Protein AF-A0A7Z9JQD0-F1 (afdb_monomer)

Secondary structure (DSSP, 8-state):
---------------------------BTTB-----TTBGGG--HHHHHHHHHH--EEEEEEB-B--BTBTB-TTHHHHHHHHHHHHHHTTSS-EEPPP-SB---GGGTTSTT-B---HHHHHHHHHHHHHHHHHTT--EEEEEE--GGGHHHHHHHHHHHHHHSS-EEEEHHHHHHHHHTT-

Radius of gyration: 23.44 Å; Cα contacts (8 Å, |Δi|>4): 285; chains: 1; bounding box: 57×56×84 Å

Solvent-accessible surface area (backbone atoms only — not comparable to full-atom values): 10684 Å² total; per-residue (Å²): 135,82,89,80,85,80,92,76,82,79,78,82,80,78,74,74,81,76,78,75,68,75,80,76,64,91,62,50,99,90,47,80,78,81,79,56,53,52,29,50,90,64,51,52,72,69,55,53,55,54,46,54,77,80,33,39,36,32,37,41,40,46,22,26,31,30,73,52,69,99,84,44,57,42,49,51,29,37,52,54,23,50,53,53,46,46,58,49,20,66,76,43,84,31,37,26,51,63,76,84,60,55,22,41,38,75,90,36,63,91,42,92,85,36,47,51,57,51,60,68,59,49,34,51,56,53,46,55,50,48,53,55,40,39,77,74,62,36,40,38,37,32,37,34,69,42,38,80,74,32,52,68,46,52,51,50,38,28,50,46,32,49,72,77,46,94,37,47,44,41,52,42,62,71,74,44,46,86,70,63,82,76,120

pLDDT: mean 87.82, std 19.45, range [38.38, 98.88]

Sequence (183 aa):
MKSTHPLTLVALALIGMCLQTPAAAQTSPIWSEEKVPNYLPHMTVPEVRDLLTRTDMVIIPVTALEQHGLHLPIGTDYYSGIERAKLIAARTDVLVAPILLPGQSPYHMGFEGTISLSSQTVQQVIVEAAESLIRHGFKRFLILNSHGGNQATTTFIVDRINHETAGIAVNLGSVAAPFQDRS

Foldseek 3Di:
DDDDDDPDDPDPPPPDPPPPPPPQDPDDPVDGDDQQALAVVSDDPVSVVVLLVVALAEEEEAFAQADPPPPDHSCPRVCVRQVVRSVVNSVDSYHYYHHPDHEADPVRVVDPRGDGDDLVVSLVRLLVVVQVSVVVPRAEYAYEYSDPRCPVSSVVSQVCCVPVHNHHYDHNCVVCVVVPVPD

Nearest PDB structures (foldseek):
  3no4-assembly1_B  TM=8.070E-01  e=1.841E-09  Nostoc punctiforme PCC 73102
  3a6h-assembly1_F  TM=8.379E-01  e=5.414E-07  Pseudomonas putida
  3a6f-assembly1_D  TM=8.336E-01  e=6.970E-07  Pseudomonas putida
  3a6l-assembly1_C  TM=8.168E-01  e=1.487E-06  Pseudomonas putida
  3a6g-assembly1_E  TM=7.982E-01  e=2.465E-06  Pseudomonas putida

Mean predicted aligned error: 9.09 Å

Structure (mmCIF, N/CA/C/O backbone):
data_AF-A0A7Z9JQD0-F1
#
_entry.id   AF-A0A7Z9JQD0-F1
#
loop_
_atom_site.group_PDB
_atom_site.id
_atom_site.type_symbol
_atom_site.label_atom_id
_atom_site.label_alt_id
_atom_site.label_comp_id
_atom_site.label_asym_id
_atom_site.label_entity_id
_atom_site.label_seq_id
_atom_site.pdbx_PDB_ins_code
_atom_site.Cartn_x
_atom_site.Cartn_y
_atom_site.Cartn_z
_atom_site.occupancy
_atom_site.B_iso_or_equiv
_atom_site.auth_seq_id
_atom_site.auth_comp_id
_atom_site.auth_asym_id
_atom_site.auth_atom_id
_atom_site.pdbx_PDB_model_num
ATOM 1 N N . MET A 1 1 ? -37.144 -39.014 61.529 1.00 38.75 1 MET A N 1
ATOM 2 C CA . MET A 1 1 ? -36.187 -39.840 60.761 1.00 38.75 1 MET A CA 1
ATOM 3 C C . MET A 1 1 ? -36.592 -39.812 59.295 1.00 38.75 1 MET A C 1
ATOM 5 O O . MET A 1 1 ? -37.688 -40.260 59.007 1.00 38.75 1 MET A O 1
ATOM 9 N N . LYS A 1 2 ? -35.682 -39.312 58.440 1.00 38.38 2 LYS A N 1
ATOM 10 C CA . LYS A 1 2 ? -35.653 -39.338 56.957 1.00 38.38 2 LYS A CA 1
ATOM 11 C C . LYS A 1 2 ? -36.690 -38.419 56.253 1.00 38.38 2 LYS A C 1
ATOM 13 O O . LYS A 1 2 ? -37.879 -38.610 56.437 1.00 38.38 2 LYS A O 1
ATOM 18 N N . SER A 1 3 ? -36.293 -37.286 55.640 1.00 39.19 3 SER A N 1
ATOM 19 C CA . SER A 1 3 ? -35.531 -37.132 54.364 1.00 39.19 3 SER A CA 1
ATOM 20 C C . SER A 1 3 ? -36.416 -37.564 53.180 1.00 39.19 3 SER A C 1
ATOM 22 O O . SER A 1 3 ? -36.857 -38.703 53.209 1.00 39.19 3 SER A O 1
ATOM 24 N N . THR A 1 4 ? -36.774 -36.785 52.148 1.00 39.81 4 THR A N 1
ATOM 25 C CA . THR A 1 4 ? -36.107 -35.690 51.403 1.00 39.81 4 THR A CA 1
ATOM 26 C C . THR A 1 4 ? -37.133 -35.001 50.470 1.00 39.81 4 THR A C 1
ATOM 28 O O . THR A 1 4 ? -38.006 -35.676 49.929 1.00 39.81 4 THR A O 1
ATOM 31 N N . HIS A 1 5 ? -37.002 -33.685 50.246 1.00 41.94 5 HIS A N 1
ATOM 32 C CA . HIS A 1 5 ? -37.602 -32.932 49.12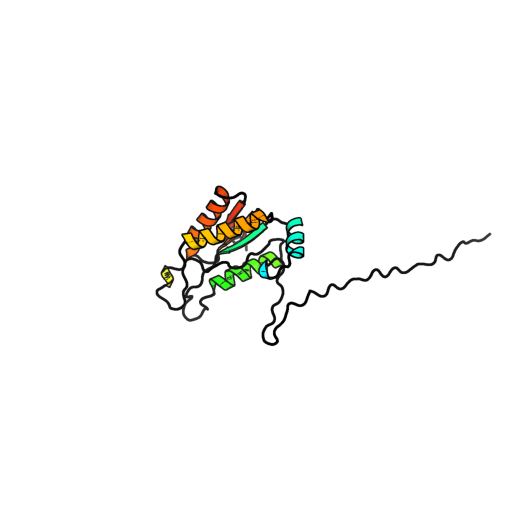2 1.00 41.94 5 HIS A CA 1
ATOM 33 C C . HIS A 1 5 ? -36.795 -33.161 47.808 1.00 41.94 5 HIS A C 1
ATOM 35 O O . HIS A 1 5 ? -35.833 -33.926 47.824 1.00 41.94 5 HIS A O 1
ATOM 41 N N . PRO A 1 6 ? -37.048 -32.418 46.713 1.00 47.75 6 PRO A N 1
ATOM 42 C CA . PRO A 1 6 ? -38.036 -32.637 45.660 1.00 47.75 6 PRO A CA 1
ATOM 43 C C . PRO A 1 6 ? -37.364 -33.049 44.326 1.00 47.75 6 PRO A C 1
ATOM 45 O O . PRO A 1 6 ? -36.179 -32.817 44.101 1.00 47.75 6 PRO A O 1
ATOM 48 N N . LEU A 1 7 ? -38.122 -33.644 43.402 1.00 40.59 7 LEU A N 1
ATOM 49 C CA . LEU A 1 7 ? -37.663 -33.885 42.029 1.00 40.59 7 LEU A CA 1
ATOM 50 C C . LEU A 1 7 ? -37.644 -32.558 41.256 1.00 40.59 7 LEU A C 1
ATOM 52 O O . LEU A 1 7 ? -38.660 -32.109 40.732 1.00 40.59 7 LEU A O 1
ATOM 56 N N . THR A 1 8 ? -36.479 -31.918 41.215 1.00 41.75 8 THR A N 1
ATOM 57 C CA . THR A 1 8 ? -36.191 -30.767 40.356 1.00 41.75 8 THR A CA 1
ATOM 58 C C . THR A 1 8 ? -36.125 -31.234 38.900 1.00 41.75 8 THR A C 1
ATOM 60 O O . THR A 1 8 ? -35.228 -31.985 38.520 1.00 41.75 8 THR A O 1
ATOM 63 N N . LEU A 1 9 ? -37.083 -30.794 38.081 1.00 39.25 9 LEU A N 1
ATOM 64 C CA . LEU A 1 9 ? -37.044 -30.920 36.624 1.00 39.25 9 LEU A CA 1
ATOM 65 C C . LEU A 1 9 ? -35.845 -30.106 36.100 1.00 39.25 9 LEU A C 1
ATOM 67 O O . LEU A 1 9 ? -35.863 -28.877 36.128 1.00 39.25 9 LEU A O 1
ATOM 71 N N . VAL A 1 10 ? -34.792 -30.778 35.639 1.00 39.88 10 VAL A N 1
ATOM 72 C CA . VAL A 1 10 ? -33.693 -30.134 34.907 1.00 39.88 10 VAL A CA 1
ATOM 73 C C . VAL A 1 10 ? -34.170 -29.909 33.474 1.00 39.88 10 VAL A C 1
ATOM 75 O O . VAL A 1 10 ? -34.214 -30.836 32.669 1.00 39.88 10 VAL A O 1
ATOM 78 N N . ALA A 1 11 ? -34.569 -28.677 33.161 1.00 39.66 11 ALA A N 1
ATOM 79 C CA . ALA A 1 11 ? -34.804 -28.249 31.789 1.00 39.66 11 ALA A CA 1
ATOM 80 C C . ALA A 1 11 ? -33.451 -28.147 31.068 1.00 39.66 11 ALA A C 1
ATOM 82 O O . ALA A 1 11 ? -32.638 -27.266 31.350 1.00 39.66 11 ALA A O 1
ATOM 83 N N . LEU A 1 12 ? -33.200 -29.085 30.156 1.00 39.22 12 LEU A N 1
ATOM 84 C CA . LEU A 1 12 ? -32.039 -29.097 29.276 1.00 39.22 12 LEU A CA 1
ATOM 85 C C . LEU A 1 12 ? -32.205 -27.973 28.236 1.00 39.22 12 LEU A C 1
ATOM 87 O O . LEU A 1 12 ? -32.826 -28.160 27.191 1.00 39.22 12 LEU A O 1
ATOM 91 N N . ALA A 1 13 ? -31.694 -26.779 28.530 1.00 41.41 13 ALA A N 1
ATOM 92 C CA . ALA A 1 13 ? -31.595 -25.707 27.546 1.00 41.41 13 ALA A CA 1
ATOM 93 C C . ALA A 1 13 ? -30.433 -26.015 26.587 1.00 41.41 13 ALA A C 1
ATOM 95 O O . ALA A 1 13 ? -29.296 -25.599 26.801 1.00 41.41 13 ALA A O 1
ATOM 96 N N . LEU A 1 14 ? -30.722 -26.772 25.527 1.00 40.78 14 LEU A N 1
ATOM 97 C CA . LEU A 1 14 ? -29.897 -26.839 24.321 1.00 40.78 14 LEU A CA 1
ATOM 98 C C . LEU A 1 14 ? -29.953 -25.465 23.636 1.00 40.78 14 LEU A C 1
ATOM 100 O O . LEU A 1 14 ? -30.752 -25.235 22.731 1.00 40.78 14 LEU A O 1
ATOM 104 N N . ILE A 1 15 ? -29.134 -24.522 24.102 1.00 49.62 15 ILE A N 1
ATOM 105 C CA . ILE A 1 15 ? -28.857 -23.301 23.348 1.00 49.62 15 ILE A CA 1
ATOM 106 C C . ILE A 1 15 ? -28.049 -23.750 22.138 1.00 49.62 15 ILE A C 1
ATOM 108 O O . ILE A 1 15 ? -26.898 -24.167 22.262 1.00 49.62 15 ILE A O 1
ATOM 112 N N . GLY A 1 16 ? -28.720 -23.749 20.986 1.00 43.25 16 GLY A N 1
ATOM 113 C CA . GLY A 1 16 ? -28.171 -24.151 19.705 1.00 43.25 16 GLY A CA 1
ATOM 114 C C . GLY A 1 16 ? -26.826 -23.484 19.472 1.00 43.25 16 GLY A C 1
ATOM 115 O O . GLY A 1 16 ? -26.735 -22.266 19.321 1.00 43.25 16 GLY A O 1
ATOM 116 N N . MET A 1 17 ? -25.785 -24.309 19.435 1.00 45.03 17 MET A N 1
ATOM 117 C CA . MET A 1 17 ? -24.507 -23.956 18.852 1.00 45.03 17 MET A CA 1
ATOM 118 C C . MET A 1 17 ? -24.791 -23.706 17.372 1.00 45.03 17 MET A C 1
ATOM 120 O O . MET A 1 17 ? -24.879 -24.629 16.566 1.00 45.03 17 MET A O 1
ATOM 124 N N . CYS A 1 18 ? -25.080 -22.445 17.059 1.00 38.62 18 CYS A N 1
ATOM 125 C CA . CYS A 1 18 ? -25.257 -21.958 15.709 1.00 38.62 18 CYS A CA 1
ATOM 126 C C . CYS A 1 18 ? -23.907 -22.163 15.023 1.00 38.62 18 CYS A C 1
ATOM 128 O O . CYS A 1 18 ? -22.992 -21.356 15.179 1.00 38.62 18 CYS A O 1
ATOM 130 N N . LEU A 1 19 ? -23.753 -23.306 14.353 1.00 44.56 19 LEU A N 1
ATOM 131 C CA . LEU A 1 19 ? -22.713 -23.527 13.364 1.00 44.56 19 LEU A CA 1
ATOM 132 C C . LEU A 1 19 ? -22.943 -22.457 12.303 1.00 44.56 19 LEU A C 1
ATOM 134 O O . LEU A 1 19 ? -23.749 -22.630 11.392 1.00 44.56 19 LEU A O 1
ATOM 138 N N . GLN A 1 20 ? -22.297 -21.308 12.480 1.00 39.97 20 GLN A N 1
ATOM 139 C CA . GLN A 1 20 ? -22.177 -20.313 11.436 1.00 39.97 20 GLN A CA 1
ATOM 140 C C . GLN A 1 20 ? -21.393 -20.993 10.320 1.00 39.97 20 GLN A C 1
ATOM 142 O O . GLN A 1 20 ? -20.169 -21.089 10.359 1.00 39.97 20 GLN A O 1
ATOM 147 N N . THR A 1 21 ? -22.114 -21.539 9.346 1.00 45.31 21 THR A N 1
ATOM 148 C CA . THR A 1 21 ? -21.533 -21.864 8.052 1.00 45.31 21 THR A CA 1
ATOM 149 C C . THR A 1 21 ? -20.897 -20.574 7.542 1.00 45.31 21 THR A C 1
ATOM 151 O O . THR A 1 21 ? -21.621 -19.571 7.470 1.00 45.31 21 THR A O 1
ATOM 154 N N . PRO A 1 22 ? -19.588 -20.541 7.227 1.00 49.50 22 PRO A N 1
ATOM 155 C CA . PRO A 1 22 ? -19.021 -19.366 6.587 1.00 49.50 22 PRO A CA 1
ATOM 156 C C . PRO A 1 22 ? -19.867 -19.109 5.343 1.00 49.50 22 PRO A C 1
ATOM 158 O O . PRO A 1 22 ? -20.139 -20.041 4.584 1.00 49.50 22 PRO A O 1
ATOM 161 N N . ALA A 1 23 ? -20.383 -17.886 5.212 1.00 52.47 23 ALA A N 1
ATOM 162 C CA . ALA A 1 23 ? -21.213 -17.499 4.083 1.00 52.47 23 ALA A CA 1
ATOM 163 C C . ALA A 1 23 ? -20.445 -17.858 2.807 1.00 52.47 23 ALA A C 1
ATOM 165 O O . ALA A 1 23 ? -19.407 -17.257 2.524 1.00 52.47 23 ALA A O 1
ATOM 166 N N . ALA A 1 24 ? -20.896 -18.906 2.115 1.00 53.47 24 ALA A N 1
ATOM 167 C CA . ALA A 1 24 ? -20.215 -19.420 0.944 1.00 53.47 24 ALA A CA 1
ATOM 168 C C . ALA A 1 24 ? -20.165 -18.289 -0.085 1.00 53.47 24 ALA A C 1
ATOM 170 O O . ALA A 1 24 ? -21.207 -17.813 -0.544 1.00 53.47 24 ALA A O 1
ATOM 171 N N . ALA A 1 25 ? -18.953 -17.818 -0.381 1.00 55.38 25 ALA A N 1
ATOM 172 C CA . ALA A 1 25 ? -18.724 -16.866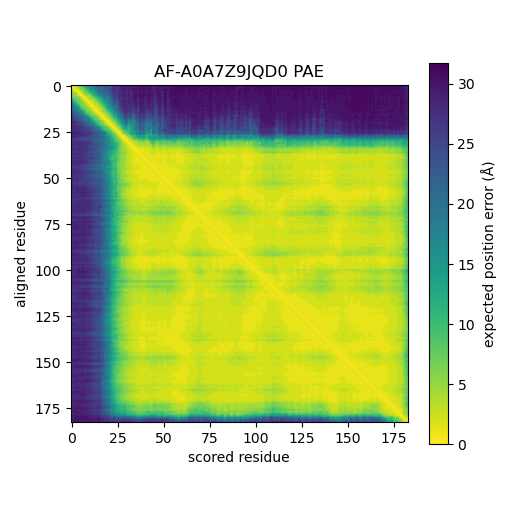 -1.450 1.00 55.38 25 ALA A CA 1
ATOM 173 C C . ALA A 1 25 ? -19.310 -17.441 -2.746 1.00 55.38 25 ALA A C 1
ATOM 175 O O . ALA A 1 25 ? -19.308 -18.652 -2.960 1.00 55.38 25 ALA A O 1
ATOM 176 N N . GLN A 1 26 ? -19.868 -16.575 -3.582 1.00 57.19 26 GLN A N 1
ATOM 177 C CA . GLN A 1 26 ? -20.560 -16.934 -4.813 1.00 57.19 26 GLN A CA 1
ATOM 178 C C . GLN A 1 26 ? -19.580 -17.632 -5.774 1.00 57.19 26 GLN A C 1
ATOM 180 O O . GLN A 1 26 ? -18.816 -16.970 -6.470 1.00 57.19 26 GLN A O 1
ATOM 185 N N . THR A 1 27 ? -19.546 -18.968 -5.775 1.00 57.47 27 THR A N 1
ATOM 186 C CA . THR A 1 27 ? -18.575 -19.724 -6.572 1.00 57.47 27 THR A CA 1
ATOM 187 C C . THR A 1 27 ? -19.099 -19.959 -7.981 1.00 57.47 27 THR A C 1
ATOM 189 O O . THR A 1 27 ? -20.181 -20.501 -8.211 1.00 57.47 27 THR A O 1
ATOM 192 N N . SER A 1 28 ? -18.300 -19.534 -8.952 1.00 65.44 28 SER A N 1
ATOM 193 C CA . SER A 1 28 ? -18.433 -19.976 -10.331 1.00 65.44 28 SER A CA 1
ATOM 194 C C . SER A 1 28 ? -17.926 -21.423 -10.422 1.00 65.44 28 SER A C 1
ATOM 196 O O . SER A 1 28 ? -16.951 -21.758 -9.751 1.00 65.44 28 SER A O 1
ATOM 198 N N . PRO A 1 29 ? -18.496 -22.303 -11.263 1.00 78.12 29 PRO A N 1
ATOM 199 C CA . PRO A 1 29 ? -17.985 -23.670 -11.413 1.00 78.12 29 PRO A CA 1
ATOM 200 C C . PRO A 1 29 ? -16.539 -23.728 -11.941 1.00 78.12 29 PRO A C 1
ATOM 202 O O . PRO A 1 29 ? -15.888 -24.759 -11.813 1.00 78.12 29 PRO A O 1
ATOM 205 N N . ILE A 1 30 ? -16.031 -22.632 -12.519 1.00 87.81 30 ILE A N 1
ATOM 206 C CA . ILE A 1 30 ? -14.645 -22.499 -12.999 1.00 87.81 30 ILE A CA 1
ATOM 207 C C . ILE A 1 30 ? -13.732 -21.726 -12.033 1.00 87.81 30 ILE A C 1
ATOM 209 O O . ILE A 1 30 ? -12.533 -21.640 -12.281 1.00 87.81 30 ILE A O 1
ATOM 213 N N . TRP A 1 31 ? -14.279 -21.136 -10.963 1.00 81.00 31 TRP A N 1
ATOM 214 C CA . TRP A 1 31 ? -13.521 -20.312 -10.021 1.00 81.00 31 TRP A CA 1
ATOM 215 C C . TRP A 1 31 ? -14.097 -20.390 -8.607 1.00 81.00 31 TRP A C 1
ATOM 217 O O . TRP A 1 31 ? -15.235 -19.986 -8.348 1.00 81.00 31 TRP A O 1
ATOM 227 N N . SER A 1 32 ? -13.260 -20.844 -7.680 1.00 82.44 32 SER A N 1
ATOM 228 C CA . SER A 1 32 ? -13.512 -20.797 -6.245 1.00 82.44 32 SER A CA 1
ATOM 229 C C . SER A 1 32 ? -12.449 -19.938 -5.570 1.00 82.44 32 SER A C 1
ATOM 231 O O . SER A 1 32 ? -11.260 -20.188 -5.758 1.00 82.44 32 SER A O 1
ATOM 233 N N . GLU A 1 33 ? -12.875 -18.980 -4.752 1.00 84.81 33 GLU A N 1
ATOM 234 C CA . GLU A 1 33 ? -11.984 -18.146 -3.946 1.00 84.81 33 GLU A CA 1
ATOM 235 C C . GLU A 1 33 ? -12.296 -18.335 -2.465 1.00 84.81 33 GLU A C 1
ATOM 237 O O . GLU A 1 33 ? -13.453 -18.263 -2.042 1.00 84.81 33 GLU A O 1
ATOM 242 N N . GLU A 1 34 ? -11.256 -18.607 -1.679 1.00 88.94 34 GLU A N 1
ATOM 243 C CA . GLU A 1 34 ? -11.376 -18.726 -0.234 1.00 88.94 34 GLU A CA 1
ATOM 244 C C . GLU A 1 34 ? -11.251 -17.353 0.429 1.00 88.94 34 GLU A C 1
ATOM 246 O O . GLU A 1 34 ? -10.363 -16.544 0.135 1.00 88.94 34 GLU A O 1
ATOM 251 N N . LYS A 1 35 ? -12.144 -17.103 1.384 1.00 91.12 35 LYS A N 1
ATOM 252 C CA . LYS A 1 35 ? -12.166 -15.862 2.140 1.00 91.12 35 LYS A CA 1
ATOM 253 C C . LYS A 1 35 ? -10.969 -15.771 3.093 1.00 91.12 35 LYS A C 1
ATOM 255 O O . LYS A 1 35 ? -10.987 -16.313 4.190 1.00 91.12 35 LYS A O 1
ATOM 260 N N . VAL A 1 36 ? -9.964 -14.991 2.712 1.00 92.19 36 VAL A N 1
ATOM 261 C CA . VAL A 1 36 ? -8.888 -14.554 3.619 1.00 92.19 36 VAL A CA 1
ATOM 262 C C . VAL A 1 36 ? -9.410 -13.603 4.720 1.00 92.19 36 VAL A C 1
ATOM 264 O O . VAL A 1 36 ? -10.003 -12.571 4.389 1.00 92.19 36 VAL A O 1
ATOM 267 N N . PRO A 1 37 ? -9.169 -13.892 6.017 1.00 92.62 37 PRO A N 1
ATOM 268 C CA . PRO A 1 37 ? -9.524 -13.001 7.123 1.00 92.62 37 PRO A CA 1
ATOM 269 C C . PRO A 1 37 ? -8.857 -11.626 7.022 1.00 92.62 37 PRO A C 1
ATOM 271 O O . PRO A 1 37 ? -7.703 -11.516 6.614 1.00 92.62 37 PRO A O 1
ATOM 274 N N . ASN A 1 38 ? -9.583 -10.581 7.428 1.00 97.19 38 ASN A N 1
ATOM 275 C CA . ASN A 1 38 ? -9.117 -9.189 7.496 1.00 97.19 38 ASN A CA 1
ATOM 276 C C . ASN A 1 38 ? -8.612 -8.579 6.165 1.00 97.19 38 ASN A C 1
ATOM 278 O O . ASN A 1 38 ? -8.159 -7.434 6.142 1.00 97.19 38 ASN A O 1
ATOM 282 N N . TYR A 1 39 ? -8.724 -9.292 5.040 1.00 98.00 39 TYR A N 1
ATOM 283 C CA . TYR A 1 39 ? -8.461 -8.748 3.713 1.00 98.00 39 TYR A CA 1
ATOM 284 C C . TYR A 1 39 ? -9.697 -8.002 3.207 1.00 98.00 39 TYR A C 1
ATOM 286 O O . TYR A 1 39 ? -10.725 -8.617 2.933 1.00 98.00 39 TYR A O 1
ATOM 294 N N . LEU A 1 40 ? -9.604 -6.676 3.084 1.00 98.19 40 LEU A N 1
ATOM 295 C CA . LEU A 1 40 ? -10.753 -5.792 2.875 1.00 98.19 40 LEU A CA 1
ATOM 296 C C . LEU A 1 40 ? -11.677 -6.214 1.711 1.00 98.19 40 LEU A C 1
ATOM 298 O O . LEU A 1 40 ? -12.886 -6.236 1.932 1.00 98.19 40 LEU A O 1
ATOM 302 N N . PRO A 1 41 ? -11.184 -6.607 0.517 1.00 97.12 41 PRO A N 1
ATOM 303 C CA . PRO A 1 41 ? -12.044 -7.055 -0.587 1.00 97.12 41 PRO A CA 1
ATOM 304 C C . PRO A 1 41 ? -12.905 -8.282 -0.277 1.00 97.12 41 PRO A C 1
ATOM 306 O O . PRO A 1 41 ? -13.914 -8.506 -0.936 1.00 97.12 41 PRO A O 1
ATOM 309 N N . HIS A 1 42 ? -12.521 -9.077 0.719 1.00 96.25 42 HIS A N 1
ATOM 310 C CA . HIS A 1 42 ? -13.253 -10.266 1.142 1.00 96.25 42 HIS A CA 1
ATOM 311 C C . HIS A 1 42 ? -14.241 -9.983 2.280 1.00 96.25 42 HIS A C 1
ATOM 313 O O . HIS A 1 42 ? -15.011 -10.866 2.668 1.00 96.25 42 HIS A O 1
ATOM 319 N N . MET A 1 43 ? -14.207 -8.783 2.860 1.00 97.06 43 MET A N 1
ATOM 320 C CA . MET A 1 43 ? -14.982 -8.442 4.046 1.00 97.06 43 MET A CA 1
ATOM 321 C C . MET A 1 43 ? -16.321 -7.799 3.696 1.00 97.06 43 MET A C 1
ATOM 323 O O . MET A 1 43 ? -16.464 -6.999 2.776 1.00 97.06 43 MET A O 1
ATOM 327 N N . THR A 1 44 ? -17.310 -8.114 4.515 1.00 97.69 44 THR A N 1
ATOM 328 C CA . THR A 1 44 ? -18.594 -7.430 4.582 1.00 97.69 44 THR A CA 1
ATOM 329 C C . THR A 1 44 ? -18.503 -6.251 5.551 1.00 97.69 44 THR A C 1
ATOM 331 O O . THR A 1 44 ? -17.659 -6.214 6.447 1.00 97.69 44 THR A O 1
ATOM 334 N N . VAL A 1 45 ? -19.414 -5.283 5.428 1.00 98.12 45 VAL A N 1
ATOM 335 C CA . VAL A 1 45 ? -19.453 -4.115 6.326 1.00 98.12 45 VAL A CA 1
ATOM 336 C C . VAL A 1 45 ? -19.526 -4.497 7.819 1.00 98.12 45 VAL A C 1
ATOM 338 O O . VAL A 1 45 ? -18.810 -3.872 8.603 1.00 98.12 45 VAL A O 1
ATOM 341 N N . PRO A 1 46 ? -20.330 -5.493 8.260 1.00 98.50 46 PRO A N 1
ATOM 342 C CA . PRO A 1 46 ? -20.312 -5.939 9.654 1.00 98.50 46 PRO A CA 1
ATOM 343 C C . PRO A 1 46 ? -18.946 -6.443 10.128 1.00 98.50 46 PRO A C 1
ATOM 345 O O . PRO A 1 46 ? -18.545 -6.112 11.236 1.00 98.50 46 PRO A O 1
ATOM 348 N N . GLU A 1 47 ? -18.208 -7.176 9.293 1.00 98.00 47 GLU A N 1
ATOM 349 C CA . GLU A 1 47 ? -16.871 -7.675 9.646 1.00 98.00 47 GLU A CA 1
ATOM 350 C C . GLU A 1 47 ? -15.852 -6.538 9.750 1.00 98.00 47 GLU A C 1
ATOM 352 O O . GLU A 1 47 ? -15.011 -6.546 10.643 1.00 98.00 47 GLU A O 1
ATOM 357 N N . VAL A 1 48 ? -15.942 -5.525 8.878 1.00 98.50 48 VAL A N 1
ATOM 358 C CA . VAL A 1 48 ? -15.089 -4.327 8.979 1.00 98.50 48 VAL A CA 1
ATOM 359 C C . VAL A 1 48 ? -15.388 -3.563 10.272 1.00 98.50 48 VAL A C 1
ATOM 361 O O . VAL A 1 48 ? -14.466 -3.128 10.958 1.00 98.50 48 VAL A O 1
ATOM 364 N N . ARG A 1 49 ? -16.671 -3.421 10.634 1.00 98.50 49 ARG A N 1
ATOM 365 C CA . ARG A 1 49 ? -17.083 -2.784 11.896 1.00 98.50 49 ARG A CA 1
ATOM 366 C C . ARG A 1 49 ? -16.602 -3.563 13.116 1.00 98.50 49 ARG A C 1
ATOM 368 O O . ARG A 1 49 ? -16.143 -2.935 14.062 1.00 98.50 49 ARG A O 1
ATOM 375 N N . ASP A 1 50 ? -16.697 -4.892 13.091 1.00 98.38 50 ASP A N 1
ATOM 376 C CA . ASP A 1 50 ? -16.181 -5.754 14.157 1.00 98.38 50 ASP A CA 1
ATOM 377 C C . ASP A 1 50 ? -14.665 -5.591 14.318 1.00 98.38 50 ASP A C 1
ATOM 379 O O . ASP A 1 50 ? -14.189 -5.318 15.420 1.00 98.38 50 ASP A O 1
ATOM 383 N N . LEU A 1 51 ? -13.910 -5.657 13.216 1.00 98.25 51 LEU A N 1
ATOM 384 C CA . LEU A 1 51 ? -12.460 -5.469 13.236 1.00 98.25 51 LEU A CA 1
ATOM 385 C C . LEU A 1 51 ? -12.072 -4.109 13.836 1.00 98.25 51 LEU A C 1
ATOM 387 O O . LEU A 1 51 ? -11.176 -4.054 14.677 1.00 98.25 51 LEU A O 1
ATOM 391 N N . LEU A 1 52 ? -12.792 -3.037 13.485 1.00 98.25 52 LEU A N 1
ATOM 392 C CA . LEU A 1 52 ? -12.578 -1.689 14.027 1.00 98.25 52 LEU A CA 1
ATOM 393 C C . LEU A 1 52 ? -12.731 -1.591 15.554 1.00 98.25 52 LEU A C 1
ATOM 395 O O . LEU A 1 52 ? -12.171 -0.680 16.161 1.00 98.25 52 LEU A O 1
ATOM 399 N N . THR A 1 53 ? -13.448 -2.519 16.200 1.00 98.25 53 THR A N 1
ATOM 400 C CA . THR A 1 53 ? -13.520 -2.567 17.673 1.00 98.25 53 THR A CA 1
ATOM 401 C C . THR A 1 53 ? -12.233 -3.086 18.319 1.00 98.25 53 THR A C 1
ATOM 403 O O . THR A 1 53 ? -11.994 -2.837 19.500 1.00 98.25 53 THR A O 1
ATOM 406 N N . ARG A 1 54 ? -11.396 -3.793 17.552 1.00 97.81 54 ARG A N 1
ATOM 407 C CA . ARG A 1 54 ? -10.168 -4.456 18.015 1.00 97.81 54 ARG A CA 1
ATOM 408 C C . ARG A 1 54 ? -8.906 -3.745 17.534 1.00 97.81 54 ARG A C 1
ATOM 410 O O . ARG A 1 54 ? -7.887 -3.768 18.219 1.00 97.81 54 ARG A O 1
ATOM 417 N N . THR A 1 55 ? -8.963 -3.110 16.366 1.00 98.31 55 THR A N 1
ATOM 418 C CA . THR A 1 55 ? -7.815 -2.465 15.725 1.00 98.31 55 THR A CA 1
ATOM 419 C C . THR A 1 55 ? -8.255 -1.362 14.765 1.00 98.31 55 THR A C 1
ATOM 421 O O . THR A 1 55 ? -9.258 -1.477 14.073 1.00 98.31 55 THR A O 1
ATOM 424 N N . ASP A 1 56 ? -7.455 -0.310 14.660 1.00 98.50 56 ASP A N 1
ATOM 425 C CA . ASP A 1 56 ? -7.558 0.738 13.638 1.00 98.50 56 ASP A CA 1
ATOM 426 C C . ASP A 1 56 ? -6.329 0.729 12.706 1.00 98.50 56 ASP A C 1
ATOM 428 O O . ASP A 1 56 ? -6.022 1.736 12.057 1.00 98.50 56 ASP A O 1
ATOM 432 N N . MET A 1 57 ? -5.612 -0.404 12.662 1.00 98.62 57 MET A N 1
ATOM 433 C CA . MET A 1 57 ? -4.429 -0.606 11.830 1.00 98.62 57 MET A CA 1
ATOM 434 C C . MET A 1 57 ? -4.781 -1.157 10.447 1.00 98.62 57 MET A C 1
ATOM 436 O O . MET A 1 57 ? -5.602 -2.067 10.314 1.00 98.62 57 MET A O 1
ATOM 440 N N . VAL A 1 58 ? -4.078 -0.663 9.428 1.00 98.81 58 VAL A N 1
ATOM 441 C CA . VAL A 1 58 ? -4.203 -1.098 8.035 1.00 98.81 58 VAL A CA 1
ATOM 442 C C . VAL A 1 58 ? -2.825 -1.341 7.434 1.00 98.81 58 VAL A C 1
ATOM 444 O O . VAL A 1 58 ? -1.956 -0.479 7.520 1.00 98.81 58 VAL A O 1
ATOM 447 N N . ILE A 1 59 ? -2.633 -2.470 6.760 1.00 98.75 59 ILE A N 1
ATOM 448 C CA . ILE A 1 59 ? -1.542 -2.679 5.810 1.00 98.75 59 ILE A CA 1
ATOM 449 C C . ILE A 1 59 ? -2.005 -2.222 4.428 1.00 98.75 59 ILE A C 1
ATOM 451 O O . ILE A 1 59 ? -3.006 -2.724 3.912 1.00 98.75 59 ILE A O 1
ATOM 455 N N . ILE A 1 60 ? -1.250 -1.312 3.810 1.00 98.69 60 ILE A N 1
ATOM 456 C CA . ILE A 1 60 ? -1.437 -0.937 2.405 1.00 98.69 60 ILE A CA 1
ATOM 457 C C . ILE A 1 60 ? -0.232 -1.444 1.602 1.00 98.69 60 ILE A C 1
ATOM 459 O O . ILE A 1 60 ? 0.885 -0.954 1.810 1.00 98.69 60 ILE A O 1
ATOM 463 N N . PRO A 1 61 ? -0.415 -2.434 0.708 1.00 98.31 61 PRO A N 1
ATOM 464 C CA . PRO A 1 61 ? 0.667 -2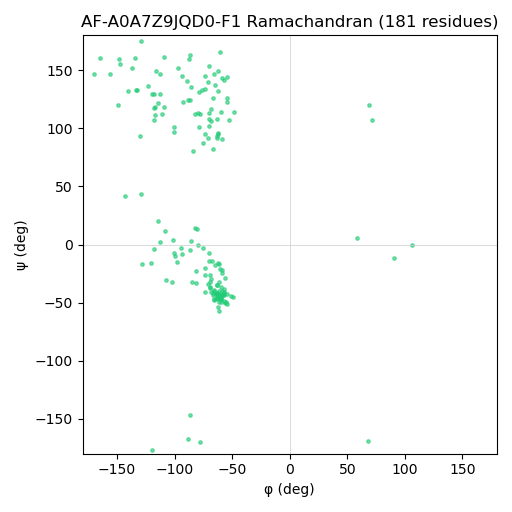.927 -0.131 1.00 98.31 61 PRO A CA 1
ATOM 465 C C . PRO A 1 61 ? 1.003 -1.926 -1.247 1.00 98.31 61 PRO A C 1
ATOM 467 O O . PRO A 1 61 ? 0.120 -1.435 -1.948 1.00 98.31 61 PRO A O 1
ATOM 470 N N . VAL A 1 62 ? 2.298 -1.665 -1.438 1.00 98.19 62 VAL A N 1
ATOM 471 C CA . VAL A 1 62 ? 2.853 -0.893 -2.560 1.00 98.19 62 VAL A CA 1
ATOM 472 C C . VAL A 1 62 ? 3.762 -1.829 -3.350 1.00 98.19 62 VAL A C 1
ATOM 474 O O . VAL A 1 62 ? 4.830 -2.218 -2.874 1.00 98.19 62 VAL A O 1
ATOM 477 N N . THR A 1 63 ? 3.310 -2.236 -4.533 1.00 97.31 63 THR A N 1
ATOM 478 C CA . THR A 1 63 ? 3.925 -3.319 -5.318 1.00 97.31 63 THR A CA 1
ATOM 479 C C . THR A 1 63 ? 4.405 -2.833 -6.686 1.00 97.31 63 THR A C 1
ATOM 481 O O . THR A 1 63 ? 4.339 -1.640 -6.981 1.00 97.31 63 THR A O 1
ATOM 484 N N . ALA A 1 64 ? 4.914 -3.736 -7.522 1.00 97.56 64 ALA A N 1
ATOM 485 C CA . ALA A 1 64 ? 5.302 -3.464 -8.903 1.00 97.56 64 ALA A CA 1
ATOM 486 C C . ALA A 1 64 ? 4.796 -4.563 -9.845 1.00 97.56 64 ALA A C 1
ATOM 488 O O . ALA A 1 64 ? 4.447 -5.662 -9.407 1.00 97.56 64 ALA A O 1
ATOM 489 N N . LEU A 1 65 ? 4.740 -4.236 -11.136 1.00 97.69 65 LEU A N 1
ATOM 490 C CA . LEU A 1 65 ? 4.429 -5.165 -12.217 1.00 97.69 65 LEU A CA 1
ATOM 491 C C . LEU A 1 65 ? 5.501 -4.997 -13.296 1.00 97.69 65 LEU A C 1
ATOM 493 O O . LEU A 1 65 ? 5.410 -4.111 -14.147 1.00 97.69 65 LEU A O 1
ATOM 497 N N . GLU A 1 66 ? 6.545 -5.813 -13.215 1.00 97.38 66 GLU A N 1
ATOM 498 C CA . GLU A 1 66 ? 7.779 -5.627 -13.975 1.00 97.38 66 GLU A CA 1
ATOM 499 C C . GLU A 1 66 ? 8.449 -6.948 -14.320 1.00 97.38 66 GLU A C 1
ATOM 501 O O . GLU A 1 66 ? 8.199 -7.972 -13.692 1.00 97.38 66 GLU A O 1
ATOM 506 N N . GLN A 1 67 ? 9.317 -6.934 -15.328 1.00 97.38 67 GLN A N 1
ATOM 507 C CA . GLN A 1 67 ? 10.077 -8.125 -15.699 1.00 97.38 67 GLN A CA 1
ATOM 508 C C . GLN A 1 67 ? 10.904 -8.673 -14.519 1.00 97.38 67 GLN A C 1
ATOM 510 O O . GLN A 1 67 ? 11.544 -7.913 -13.793 1.00 97.38 67 GLN A O 1
ATOM 515 N N . HIS A 1 68 ? 10.980 -10.000 -14.409 1.00 97.06 68 HIS A N 1
ATOM 516 C CA . HIS A 1 68 ? 11.856 -10.718 -13.472 1.00 97.06 68 HIS A CA 1
ATOM 517 C C . HIS A 1 68 ? 12.666 -11.801 -14.213 1.00 97.06 68 HIS A C 1
ATOM 519 O O . HIS A 1 68 ? 12.807 -12.947 -13.786 1.00 97.06 68 HIS A O 1
ATOM 525 N N . GLY A 1 69 ? 13.199 -11.436 -15.384 1.00 96.06 69 GLY A N 1
ATOM 526 C CA . GLY A 1 69 ? 13.887 -12.352 -16.289 1.00 96.06 69 GLY A CA 1
ATOM 527 C C . GLY A 1 69 ? 12.959 -13.396 -16.919 1.00 96.06 69 GLY A C 1
ATOM 528 O O . GLY A 1 69 ? 11.739 -13.325 -16.824 1.00 96.06 69 GLY A O 1
ATOM 529 N N . LEU A 1 70 ? 13.551 -14.396 -17.578 1.00 96.31 70 LEU A N 1
ATOM 530 C CA . LEU A 1 70 ? 12.807 -15.385 -18.378 1.00 96.31 70 LEU A CA 1
ATOM 531 C C . LEU A 1 70 ? 12.146 -16.513 -17.566 1.00 96.31 70 LEU A C 1
ATOM 533 O O . LEU A 1 70 ? 11.549 -17.412 -18.150 1.00 96.31 70 LEU A O 1
ATOM 537 N N . HIS A 1 71 ? 12.298 -16.517 -16.242 1.00 97.00 71 HIS A N 1
ATOM 538 C CA . HIS A 1 71 ? 11.929 -17.652 -15.388 1.00 97.00 71 HIS A CA 1
ATOM 539 C C . HIS A 1 71 ? 10.884 -17.309 -14.324 1.00 97.00 71 HIS A C 1
ATOM 541 O O . HIS A 1 71 ? 10.280 -18.222 -13.762 1.00 97.00 71 HIS A O 1
ATOM 547 N N . LEU A 1 72 ? 10.653 -16.023 -14.051 1.00 97.75 72 LEU A N 1
ATOM 548 C CA . LEU A 1 72 ? 9.664 -15.570 -13.081 1.00 97.75 72 LEU A CA 1
ATOM 549 C C . LEU A 1 72 ? 8.550 -14.766 -13.760 1.00 97.75 72 LEU A C 1
ATOM 551 O O . LEU A 1 72 ? 8.794 -14.079 -14.754 1.00 97.75 72 LEU A O 1
ATOM 555 N N . PRO A 1 73 ? 7.319 -14.811 -13.221 1.00 97.81 73 PRO A N 1
ATOM 556 C CA . PRO A 1 73 ? 6.233 -13.974 -13.707 1.00 97.81 73 PRO A CA 1
ATOM 557 C C . PRO A 1 73 ? 6.523 -12.480 -13.524 1.00 97.81 73 PRO A C 1
ATOM 559 O O . PRO A 1 73 ? 7.095 -12.065 -12.516 1.00 97.81 73 PRO A O 1
ATOM 562 N N . ILE A 1 74 ? 5.978 -11.658 -14.424 1.00 98.00 74 ILE A N 1
ATOM 563 C CA . ILE A 1 74 ? 5.985 -10.185 -14.309 1.00 98.00 74 ILE A CA 1
ATOM 564 C C . ILE A 1 74 ? 5.337 -9.717 -12.984 1.00 98.00 74 ILE A C 1
ATOM 566 O O . ILE A 1 74 ? 5.685 -8.694 -12.401 1.00 98.00 74 ILE A O 1
ATOM 570 N N . GLY A 1 75 ? 4.390 -10.499 -12.460 1.00 97.56 75 GLY A N 1
ATOM 571 C CA . GLY A 1 75 ? 3.696 -10.229 -11.200 1.00 97.56 75 GLY A CA 1
ATOM 572 C C . GLY A 1 75 ? 4.450 -10.626 -9.931 1.00 97.56 75 GLY A C 1
ATOM 573 O O . GLY A 1 75 ? 3.815 -10.690 -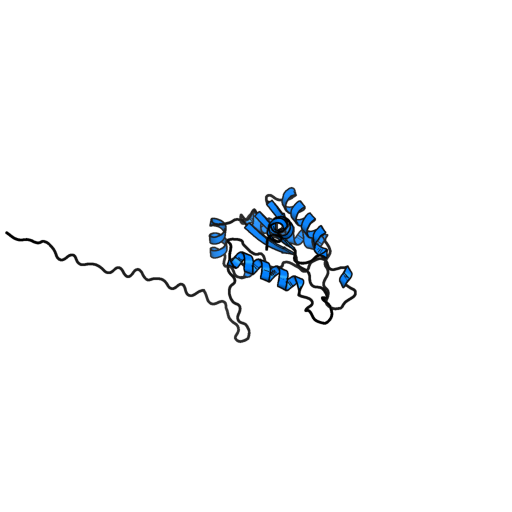8.886 1.00 97.56 75 GLY A O 1
ATOM 574 N N . THR A 1 76 ? 5.749 -10.934 -9.975 1.00 97.94 76 THR A N 1
ATOM 575 C CA . THR A 1 76 ? 6.479 -11.446 -8.796 1.00 97.94 76 THR A CA 1
ATOM 576 C C . THR A 1 76 ? 6.346 -10.523 -7.577 1.00 97.94 76 THR A C 1
ATOM 578 O O . THR A 1 76 ? 5.897 -10.966 -6.516 1.00 97.94 76 THR A O 1
ATOM 581 N N . ASP A 1 77 ? 6.623 -9.226 -7.737 1.00 97.38 77 ASP A N 1
ATOM 582 C CA . ASP A 1 77 ? 6.500 -8.245 -6.648 1.00 97.38 77 ASP A CA 1
ATOM 583 C C . ASP A 1 77 ? 5.039 -8.001 -6.248 1.00 97.38 77 ASP A C 1
ATOM 585 O O . ASP A 1 77 ? 4.739 -7.752 -5.075 1.00 97.38 77 ASP A O 1
ATOM 589 N N . TYR A 1 78 ? 4.125 -8.103 -7.216 1.00 97.00 78 TYR A N 1
ATOM 590 C CA . TYR A 1 78 ? 2.681 -7.997 -7.024 1.00 97.00 78 TYR A CA 1
ATOM 591 C C . TYR A 1 78 ? 2.171 -9.094 -6.083 1.00 97.00 78 TYR A C 1
ATOM 593 O O . TYR A 1 78 ? 1.624 -8.793 -5.021 1.00 97.00 78 TYR A O 1
ATOM 601 N N . TYR A 1 79 ? 2.415 -10.360 -6.430 1.00 97.38 79 TYR A N 1
ATOM 602 C CA . TYR A 1 79 ? 2.003 -11.517 -5.639 1.00 97.38 79 TYR A CA 1
ATOM 603 C C . TYR A 1 79 ? 2.696 -11.538 -4.278 1.00 97.38 79 TYR A C 1
ATOM 605 O O . TYR A 1 79 ? 2.031 -11.674 -3.254 1.00 97.38 79 TYR A O 1
ATOM 613 N N . SER A 1 80 ? 4.014 -11.324 -4.246 1.00 96.38 80 SER A N 1
ATOM 614 C CA . SER A 1 80 ? 4.782 -11.289 -2.997 1.00 96.38 80 SER A CA 1
ATOM 615 C C . SER A 1 80 ? 4.239 -10.239 -2.023 1.00 96.38 80 SER A C 1
ATOM 617 O O . SER A 1 80 ? 4.055 -10.517 -0.836 1.00 96.38 80 SER A O 1
ATOM 619 N N . GLY A 1 81 ? 3.911 -9.041 -2.520 1.00 96.25 81 GLY A N 1
ATOM 620 C CA . GLY A 1 81 ? 3.373 -7.958 -1.702 1.00 96.25 81 GLY A CA 1
ATOM 621 C C . GLY A 1 81 ? 2.037 -8.302 -1.050 1.00 96.25 81 GLY A C 1
ATOM 622 O O . GL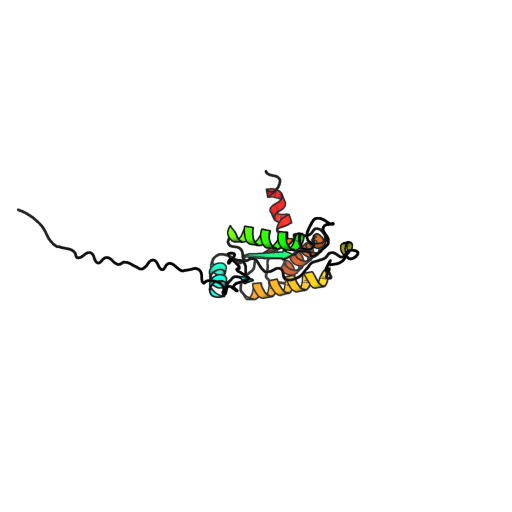Y A 1 81 ? 1.913 -8.194 0.174 1.00 96.25 81 GLY A O 1
ATOM 623 N N . ILE A 1 82 ? 1.050 -8.730 -1.844 1.00 97.69 82 ILE A N 1
ATOM 624 C CA . ILE A 1 82 ? -0.295 -8.994 -1.319 1.00 97.69 82 ILE A CA 1
ATOM 625 C C . ILE A 1 82 ? -0.367 -10.270 -0.487 1.00 97.69 82 ILE A C 1
ATOM 627 O O . ILE A 1 82 ? -0.982 -10.257 0.578 1.00 97.69 82 ILE A O 1
ATOM 631 N N . GLU A 1 83 ? 0.290 -11.350 -0.908 1.00 97.50 83 GLU A N 1
ATOM 632 C CA . GLU A 1 83 ? 0.226 -12.618 -0.181 1.00 97.50 83 GLU A CA 1
ATOM 633 C C . GLU A 1 83 ? 0.959 -12.521 1.159 1.00 97.50 83 GLU A C 1
ATOM 635 O O . GLU A 1 83 ? 0.456 -12.990 2.179 1.00 97.50 83 GLU A O 1
ATOM 640 N N . ARG A 1 84 ? 2.076 -11.784 1.226 1.00 96.75 84 ARG A N 1
ATOM 641 C CA . ARG A 1 84 ? 2.719 -11.470 2.509 1.00 96.75 84 ARG A CA 1
ATOM 642 C C . ARG A 1 84 ? 1.804 -10.655 3.426 1.00 96.75 84 ARG A C 1
ATOM 644 O O . ARG A 1 84 ? 1.738 -10.952 4.616 1.00 96.75 84 ARG A O 1
ATOM 651 N N . ALA A 1 85 ? 1.089 -9.655 2.902 1.00 97.88 85 ALA A N 1
ATOM 652 C CA . ALA A 1 85 ? 0.140 -8.869 3.696 1.00 97.88 85 ALA A CA 1
ATOM 653 C C . ALA A 1 85 ? -0.995 -9.743 4.253 1.00 97.88 85 ALA A C 1
ATOM 655 O O . ALA A 1 85 ? -1.288 -9.693 5.448 1.00 97.88 85 ALA A O 1
ATOM 656 N N . LYS A 1 86 ? -1.580 -10.596 3.406 1.00 97.31 86 LYS A N 1
ATOM 657 C CA . LYS A 1 86 ? -2.622 -11.560 3.782 1.00 97.31 86 LYS A CA 1
ATOM 658 C C . LYS A 1 86 ? -2.147 -12.528 4.867 1.00 97.31 86 LYS A C 1
ATOM 660 O O . LYS A 1 86 ? -2.862 -12.744 5.840 1.00 97.31 86 LYS A O 1
ATOM 665 N N . LEU A 1 87 ? -0.926 -13.057 4.760 1.00 96.19 87 LEU A N 1
ATOM 666 C CA . LEU A 1 87 ? -0.345 -13.945 5.775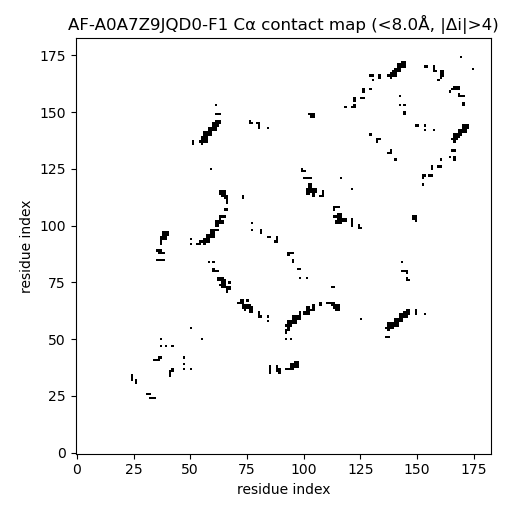 1.00 96.19 87 LEU A CA 1
ATOM 667 C C . LEU A 1 87 ? -0.154 -13.256 7.135 1.00 96.19 87 LEU A C 1
ATOM 669 O O . LEU A 1 87 ? -0.330 -13.895 8.173 1.00 96.19 87 LEU A O 1
ATOM 673 N N . ILE A 1 88 ? 0.180 -11.961 7.149 1.00 95.06 88 ILE A N 1
ATOM 674 C CA . ILE A 1 88 ? 0.243 -11.174 8.389 1.00 95.06 88 ILE A CA 1
ATOM 675 C C . ILE A 1 88 ? -1.161 -11.052 8.996 1.00 95.06 88 ILE A C 1
ATOM 677 O O . ILE A 1 88 ? -1.350 -11.333 10.180 1.00 95.06 88 ILE A O 1
ATOM 681 N N . ALA A 1 89 ? -2.156 -10.693 8.189 1.00 93.00 89 ALA A N 1
ATOM 682 C CA . ALA A 1 89 ? -3.532 -10.489 8.641 1.00 93.00 89 ALA A CA 1
ATOM 683 C C . ALA A 1 89 ? -4.250 -11.778 9.062 1.00 93.00 89 ALA A C 1
ATOM 685 O O . ALA A 1 89 ? -5.092 -11.757 9.953 1.00 93.00 89 ALA A O 1
ATOM 686 N N . ALA A 1 90 ? -3.852 -12.927 8.514 1.00 92.12 90 ALA A N 1
ATOM 687 C CA . ALA A 1 90 ? -4.310 -14.235 8.977 1.00 92.12 90 ALA A CA 1
ATOM 688 C C . ALA A 1 90 ? -3.852 -14.562 10.414 1.00 92.12 90 ALA A C 1
ATOM 690 O O . ALA A 1 90 ? -4.394 -15.464 11.048 1.00 92.12 90 ALA A O 1
ATOM 691 N N . ARG A 1 91 ? -2.839 -13.855 10.932 1.00 93.56 91 ARG A N 1
ATOM 692 C CA . ARG A 1 91 ? -2.242 -14.094 12.255 1.00 93.56 91 ARG A CA 1
ATOM 693 C C . ARG A 1 91 ? -2.388 -12.913 13.212 1.00 93.56 91 ARG A C 1
ATOM 695 O O . ARG A 1 91 ? -1.942 -13.012 14.353 1.00 93.56 91 ARG A O 1
ATOM 702 N N . THR A 1 92 ? -2.946 -11.797 12.749 1.00 94.88 92 THR A N 1
ATOM 703 C CA . THR A 1 92 ? -3.011 -10.537 13.496 1.00 94.88 92 THR A CA 1
ATOM 704 C C . THR A 1 92 ? -4.281 -9.763 13.164 1.00 94.88 92 THR A C 1
ATOM 706 O O . THR A 1 92 ? -4.836 -9.881 12.073 1.00 94.88 92 THR A O 1
ATOM 709 N N . ASP A 1 93 ? -4.712 -8.910 14.088 1.00 96.12 93 ASP A N 1
ATOM 710 C CA . ASP A 1 93 ? -5.814 -7.983 13.848 1.00 96.12 93 ASP A CA 1
ATOM 711 C C . ASP A 1 93 ? -5.298 -6.729 13.146 1.00 96.12 93 ASP A C 1
ATOM 713 O O . ASP A 1 93 ? -5.031 -5.691 13.758 1.00 96.12 93 ASP A O 1
ATOM 717 N N . VAL A 1 94 ? -5.129 -6.849 11.832 1.00 98.12 94 VAL A N 1
ATOM 718 C CA . VAL A 1 94 ? -4.796 -5.743 10.936 1.00 98.12 94 VAL A CA 1
ATOM 719 C C . VAL A 1 94 ? -5.574 -5.890 9.637 1.00 98.12 94 VAL A C 1
ATOM 721 O O . VAL A 1 94 ? -5.611 -6.970 9.050 1.00 98.12 94 VAL A O 1
ATOM 724 N N . LEU A 1 95 ? -6.200 -4.807 9.183 1.00 98.69 95 LEU A N 1
ATOM 725 C CA . LEU A 1 95 ? -6.878 -4.787 7.890 1.00 98.69 95 LEU A CA 1
ATOM 726 C C . LEU A 1 95 ? -5.832 -4.819 6.769 1.00 98.69 95 LEU A C 1
ATOM 728 O O . LEU A 1 95 ? -4.837 -4.106 6.845 1.00 98.69 95 LEU A O 1
ATOM 732 N N . VAL A 1 96 ? -6.061 -5.567 5.694 1.00 98.69 96 VAL A N 1
ATOM 733 C CA . VAL A 1 96 ? -5.237 -5.494 4.476 1.00 98.69 96 VAL A CA 1
ATOM 734 C C . VAL A 1 96 ? -6.045 -4.842 3.369 1.00 98.69 96 VAL A C 1
ATOM 736 O O . VAL A 1 96 ? -7.078 -5.367 2.954 1.00 98.69 96 VAL A O 1
ATOM 739 N N . ALA A 1 97 ? -5.568 -3.703 2.875 1.00 98.62 97 ALA A N 1
ATOM 740 C CA . ALA A 1 97 ? -6.109 -3.079 1.676 1.00 98.62 97 ALA A CA 1
ATOM 741 C C . ALA A 1 97 ? -5.754 -3.908 0.421 1.00 98.62 97 ALA A C 1
ATOM 743 O O . ALA A 1 97 ? -4.737 -4.610 0.412 1.00 98.62 97 ALA A O 1
ATOM 744 N N . PRO A 1 98 ? -6.556 -3.844 -0.660 1.00 97.88 98 PRO A N 1
ATOM 745 C CA . PRO A 1 98 ? -6.148 -4.407 -1.946 1.00 97.88 98 PRO A CA 1
ATOM 746 C C . PRO A 1 98 ? -4.877 -3.736 -2.473 1.00 97.88 98 PRO A C 1
ATOM 748 O O . PRO A 1 98 ? -4.504 -2.643 -2.043 1.00 97.88 98 PRO A O 1
ATOM 751 N N . ILE A 1 99 ? -4.246 -4.358 -3.470 1.00 97.88 99 ILE A N 1
ATOM 752 C CA . ILE A 1 99 ? -3.304 -3.622 -4.314 1.00 97.88 99 ILE A CA 1
ATOM 753 C C . ILE A 1 99 ? -4.115 -2.625 -5.136 1.00 97.88 99 ILE A C 1
ATOM 755 O O . ILE A 1 99 ? -4.965 -3.013 -5.934 1.00 97.88 99 ILE A O 1
ATOM 759 N N . LEU A 1 100 ? -3.853 -1.341 -4.915 1.00 97.56 100 LEU A N 1
ATOM 760 C CA . LEU A 1 100 ? -4.597 -0.258 -5.551 1.00 97.56 100 LEU A CA 1
ATOM 761 C C . LEU A 1 100 ? -4.101 0.018 -6.976 1.00 97.56 100 LEU A C 1
ATOM 763 O O . LEU A 1 100 ? -4.894 0.386 -7.838 1.00 97.56 100 LEU A O 1
ATOM 767 N N . LEU A 1 101 ? -2.799 -0.161 -7.227 1.00 95.19 101 LEU A N 1
ATOM 768 C CA . LEU A 1 101 ? -2.169 0.069 -8.527 1.00 95.19 101 LEU A CA 1
ATOM 769 C C . LEU A 1 101 ? -0.771 -0.567 -8.636 1.00 95.19 101 LEU A C 1
ATOM 771 O O . LEU A 1 101 ? -0.156 -0.852 -7.605 1.00 95.19 101 LEU A O 1
ATOM 775 N N . PRO A 1 102 ? -0.253 -0.784 -9.863 1.00 93.50 102 PRO A N 1
ATOM 776 C CA . PRO A 1 102 ? 1.164 -1.074 -10.071 1.00 93.50 102 PRO A CA 1
ATOM 777 C C . PRO A 1 102 ? 2.032 0.137 -9.689 1.00 93.50 102 PRO A C 1
ATOM 779 O O . PRO A 1 102 ? 1.619 1.285 -9.842 1.00 93.50 102 PRO A O 1
ATOM 782 N N . GLY A 1 103 ? 3.236 -0.110 -9.176 1.00 95.50 103 GLY A N 1
ATOM 783 C CA . GLY A 1 103 ? 4.151 0.932 -8.701 1.00 95.50 103 GLY A CA 1
ATOM 784 C C . GLY A 1 103 ? 5.070 1.543 -9.764 1.00 95.50 103 GLY A C 1
ATOM 785 O O . GLY A 1 103 ? 4.693 1.764 -10.916 1.00 95.50 103 GLY A O 1
ATOM 786 N N . GLN A 1 104 ? 6.281 1.903 -9.332 1.00 96.94 104 GLN A N 1
ATOM 787 C CA . GLN A 1 104 ? 7.365 2.424 -10.164 1.00 96.94 104 GLN A CA 1
ATOM 788 C C . GLN A 1 104 ? 8.283 1.308 -10.640 1.00 96.94 104 GLN A C 1
ATOM 790 O O . GLN A 1 104 ? 8.927 0.675 -9.814 1.00 96.94 104 GLN A O 1
ATOM 795 N N . SER A 1 105 ? 8.433 1.193 -11.958 1.00 97.19 105 SER A N 1
ATOM 796 C CA . SER A 1 105 ? 9.373 0.275 -12.608 1.00 97.19 105 SER A CA 1
ATOM 797 C C . SER A 1 105 ? 10.012 0.888 -13.871 1.00 97.19 105 SER A C 1
ATOM 799 O O . SER A 1 105 ? 10.132 0.203 -14.889 1.00 97.19 105 SER A O 1
ATOM 801 N N . PRO A 1 106 ? 10.421 2.179 -13.883 1.00 96.31 106 PRO A N 1
ATOM 802 C CA . PRO A 1 106 ? 10.835 2.860 -15.117 1.00 96.31 106 PRO A CA 1
ATOM 803 C C . PRO A 1 106 ? 12.055 2.204 -15.781 1.00 96.31 106 PRO A C 1
ATOM 805 O O . PRO A 1 106 ? 12.150 2.168 -17.005 1.00 96.31 106 PRO A O 1
ATOM 808 N N . TYR A 1 107 ? 12.957 1.621 -14.987 1.00 94.75 107 TYR A N 1
ATOM 809 C CA . TYR A 1 107 ? 14.151 0.922 -15.475 1.00 94.75 107 TYR A CA 1
ATOM 810 C C . TYR A 1 107 ? 13.833 -0.403 -16.189 1.00 94.75 107 TYR A C 1
ATOM 812 O O . TYR A 1 107 ? 14.681 -0.934 -16.901 1.00 94.75 107 TYR A O 1
ATOM 820 N N . HIS A 1 108 ? 12.609 -0.917 -16.038 1.00 96.69 108 HIS A N 1
ATOM 821 C CA . HIS A 1 108 ? 12.139 -2.159 -16.653 1.00 96.69 108 HIS A CA 1
ATOM 822 C C . HIS A 1 108 ? 11.268 -1.922 -17.897 1.00 96.69 108 HIS A C 1
ATOM 824 O O . HIS A 1 108 ? 10.788 -2.882 -18.498 1.00 96.69 108 HIS A O 1
ATOM 830 N N . MET A 1 109 ? 11.102 -0.667 -18.334 1.00 97.38 109 MET A N 1
ATOM 831 C CA . MET A 1 109 ? 10.303 -0.314 -19.519 1.00 97.38 109 MET A CA 1
ATOM 832 C C . MET A 1 109 ? 10.930 -0.749 -20.853 1.00 97.38 109 MET A C 1
ATOM 834 O O . MET A 1 109 ? 10.282 -0.646 -21.888 1.00 97.38 109 MET A O 1
ATOM 838 N N . GLY A 1 110 ? 12.169 -1.251 -20.842 1.00 97.00 110 GLY A N 1
ATOM 839 C CA . GLY A 1 110 ? 12.781 -1.905 -22.003 1.00 97.00 110 GLY A CA 1
ATOM 840 C C . GLY A 1 110 ? 12.269 -3.326 -22.269 1.00 97.00 110 GLY A C 1
ATOM 841 O O . GLY A 1 110 ? 12.701 -3.934 -23.241 1.00 97.00 110 GLY A O 1
ATOM 842 N N . PHE A 1 111 ? 11.387 -3.854 -21.413 1.00 97.50 111 PHE A N 1
ATOM 843 C CA . PHE A 1 111 ? 10.866 -5.218 -21.482 1.00 97.50 111 PHE A CA 1
ATOM 844 C C . PHE A 1 111 ? 9.339 -5.210 -21.568 1.00 97.50 111 PHE A C 1
ATOM 846 O O . PHE A 1 111 ? 8.661 -4.476 -20.841 1.00 97.50 111 PHE A O 1
ATOM 853 N N . GLU A 1 112 ? 8.792 -6.040 -22.451 1.00 97.50 112 GLU A N 1
ATOM 854 C CA . GLU A 1 112 ? 7.363 -6.109 -22.725 1.00 97.50 112 GLU A CA 1
ATOM 855 C C . GLU A 1 112 ? 6.569 -6.604 -21.507 1.00 97.50 112 GLU A C 1
ATOM 857 O O . GLU A 1 112 ? 6.946 -7.553 -20.821 1.00 97.50 112 GLU A O 1
ATOM 862 N N . GLY A 1 113 ? 5.428 -5.959 -21.252 1.00 96.44 113 GLY A N 1
ATOM 863 C CA . GLY A 1 113 ? 4.513 -6.306 -20.161 1.00 96.44 113 GLY A CA 1
ATOM 864 C C . GLY A 1 113 ? 4.766 -5.581 -18.834 1.00 96.44 113 GLY A C 1
ATOM 865 O O . GLY A 1 113 ? 3.883 -5.610 -17.978 1.00 96.44 113 GLY A O 1
ATOM 866 N N . THR A 1 114 ? 5.895 -4.880 -18.669 1.00 97.94 114 THR A N 1
ATOM 867 C CA . THR A 1 114 ? 6.100 -3.965 -17.531 1.00 97.94 114 THR A CA 1
ATOM 868 C C . THR A 1 114 ? 5.077 -2.826 -17.574 1.00 97.94 114 THR A C 1
ATOM 870 O O . THR A 1 114 ? 4.910 -2.169 -18.603 1.00 97.94 114 THR A O 1
ATOM 873 N N . ILE A 1 115 ? 4.433 -2.547 -16.439 1.00 97.88 115 ILE A N 1
ATOM 874 C CA . ILE A 1 115 ? 3.588 -1.364 -16.250 1.00 97.88 115 ILE A CA 1
ATOM 875 C C . ILE A 1 115 ? 4.206 -0.510 -15.147 1.00 97.88 115 ILE A C 1
ATOM 877 O O . ILE A 1 115 ? 4.183 -0.882 -13.977 1.00 97.88 115 ILE A O 1
ATOM 881 N N . SER A 1 116 ? 4.716 0.663 -15.522 1.00 97.94 116 SER A N 1
ATOM 882 C CA . SER A 1 116 ? 5.240 1.655 -14.584 1.00 97.94 116 SER A CA 1
ATOM 883 C C . SER A 1 116 ? 4.356 2.895 -14.582 1.00 97.94 116 SER A C 1
ATOM 885 O O . SER A 1 116 ? 4.088 3.474 -15.634 1.00 97.94 116 SER A O 1
ATOM 887 N N . LEU A 1 117 ? 3.945 3.344 -13.397 1.00 98.12 117 LEU A N 1
ATOM 888 C CA . LEU A 1 117 ? 3.268 4.635 -13.233 1.00 98.12 117 LEU A CA 1
ATOM 889 C C . LEU A 1 117 ? 4.286 5.762 -13.025 1.00 98.12 117 LEU A C 1
ATOM 891 O O . LEU A 1 117 ? 5.485 5.557 -13.218 1.00 98.12 117 LEU A O 1
ATOM 895 N N . SER A 1 118 ? 3.839 6.945 -12.601 1.00 97.69 118 SER A N 1
ATOM 896 C CA . SER A 1 118 ? 4.705 7.980 -12.016 1.00 97.69 118 SER A CA 1
ATOM 897 C C . SER A 1 118 ? 4.664 7.917 -10.485 1.00 97.69 118 SER A C 1
ATOM 899 O O . SER A 1 118 ? 3.638 7.540 -9.912 1.00 97.69 118 SER A O 1
ATOM 901 N N . SER A 1 119 ? 5.742 8.327 -9.806 1.00 97.19 119 SER A N 1
ATOM 902 C CA . SER A 1 119 ? 5.771 8.352 -8.334 1.00 97.19 119 SER A CA 1
ATOM 903 C C . SER A 1 119 ? 4.637 9.212 -7.763 1.00 97.19 119 SER A C 1
ATOM 905 O O . SER A 1 119 ? 3.995 8.812 -6.796 1.00 97.19 119 SER A O 1
ATOM 907 N N . GLN A 1 120 ? 4.318 10.338 -8.409 1.00 98.00 120 GLN A N 1
ATOM 908 C CA . GLN A 1 120 ? 3.213 11.213 -8.016 1.00 98.00 120 GLN A CA 1
ATOM 909 C C . GLN A 1 120 ? 1.859 10.493 -8.071 1.00 98.00 120 GLN A C 1
ATOM 911 O O . GLN A 1 120 ? 1.078 10.590 -7.128 1.00 98.00 120 GLN A O 1
ATOM 916 N N . THR A 1 121 ? 1.586 9.744 -9.145 1.00 98.38 121 THR A N 1
ATOM 917 C CA . THR A 1 121 ? 0.339 8.975 -9.288 1.00 98.38 121 THR A CA 1
ATOM 918 C C . THR A 1 121 ? 0.221 7.906 -8.206 1.00 98.38 121 THR A C 1
ATOM 920 O O . THR A 1 121 ? -0.825 7.797 -7.571 1.00 98.38 121 THR A O 1
ATOM 923 N N . VAL A 1 122 ? 1.300 7.150 -7.967 1.00 98.38 122 VAL A N 1
ATOM 924 C CA . VAL A 1 122 ? 1.333 6.117 -6.920 1.00 98.38 122 VAL A CA 1
ATOM 925 C C . VAL A 1 122 ? 1.059 6.752 -5.557 1.00 98.38 122 VAL A C 1
ATOM 927 O O . VAL A 1 122 ? 0.177 6.296 -4.839 1.00 98.38 122 VAL A O 1
ATOM 930 N N . GLN A 1 123 ? 1.756 7.842 -5.219 1.00 98.50 123 GLN A N 1
ATOM 931 C CA . GLN A 1 123 ? 1.550 8.553 -3.956 1.00 98.50 123 GLN A CA 1
ATOM 932 C C . GLN A 1 123 ? 0.106 9.021 -3.790 1.00 98.50 123 GLN A C 1
ATOM 934 O O . GLN A 1 123 ? -0.491 8.781 -2.745 1.00 98.50 123 GLN A O 1
ATOM 939 N N . GLN A 1 124 ? -0.459 9.657 -4.818 1.00 98.62 124 GLN A N 1
ATOM 940 C CA . GLN A 1 124 ? -1.793 10.241 -4.740 1.00 98.62 124 GLN A CA 1
ATOM 941 C C . GLN A 1 124 ? -2.860 9.191 -4.428 1.00 98.62 124 GLN A C 1
ATOM 943 O O . GLN A 1 124 ? -3.649 9.377 -3.508 1.00 98.62 124 GLN A O 1
ATOM 948 N N . VAL A 1 125 ? -2.840 8.056 -5.124 1.00 98.69 125 VAL A N 1
ATOM 949 C CA . VAL A 1 125 ? -3.829 6.993 -4.903 1.00 98.69 125 VAL A CA 1
ATOM 950 C C . VAL A 1 125 ? -3.695 6.365 -3.520 1.00 98.69 125 VAL A C 1
ATOM 952 O O . VAL A 1 125 ? -4.706 6.091 -2.877 1.00 98.69 125 VAL A O 1
ATOM 955 N N . ILE A 1 126 ? -2.468 6.143 -3.037 1.00 98.62 126 ILE A N 1
ATOM 956 C CA . ILE A 1 126 ? -2.275 5.576 -1.698 1.00 98.62 126 ILE A CA 1
ATOM 957 C C . ILE A 1 126 ? -2.738 6.556 -0.610 1.0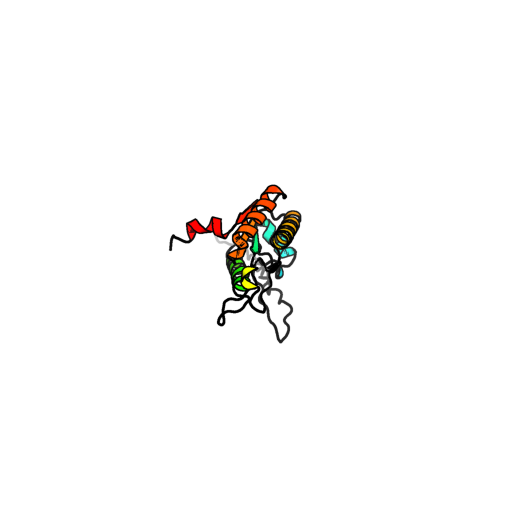0 98.62 126 ILE A C 1
ATOM 959 O O . ILE A 1 126 ? -3.398 6.132 0.339 1.00 98.62 126 ILE A O 1
ATOM 963 N N . VAL A 1 127 ? -2.441 7.853 -0.750 1.00 98.81 127 VAL A N 1
ATOM 964 C CA . VAL A 1 127 ? -2.873 8.883 0.209 1.00 98.81 127 VAL A CA 1
ATOM 965 C C . VAL A 1 127 ? -4.399 9.025 0.210 1.00 98.81 127 VAL A C 1
ATOM 967 O O . VAL A 1 127 ? -5.001 8.952 1.276 1.00 98.81 127 VAL A O 1
ATOM 970 N N . GLU A 1 128 ? -5.054 9.107 -0.951 1.00 98.75 128 GLU A N 1
ATOM 971 C CA . GLU A 1 128 ? -6.525 9.192 -1.036 1.00 98.75 128 GLU A CA 1
ATOM 972 C C . GLU A 1 128 ? -7.231 7.941 -0.480 1.00 98.75 128 GLU A C 1
ATOM 974 O O . GLU A 1 128 ? -8.300 8.02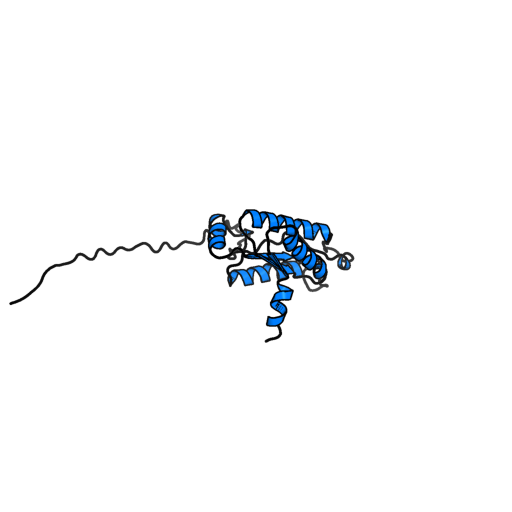0 0.143 1.00 98.75 128 GLU A O 1
ATOM 979 N N . ALA A 1 129 ? -6.632 6.761 -0.671 1.00 98.75 129 ALA A N 1
ATOM 980 C CA . ALA A 1 129 ? -7.123 5.532 -0.062 1.00 98.75 129 ALA A CA 1
ATOM 981 C C . ALA A 1 129 ? -6.980 5.567 1.468 1.00 98.75 129 ALA A C 1
ATOM 983 O O . ALA A 1 129 ? -7.924 5.208 2.177 1.00 98.75 129 ALA A O 1
ATOM 984 N N . ALA A 1 130 ? -5.843 6.044 1.985 1.00 98.81 130 ALA A N 1
ATOM 985 C CA . ALA A 1 130 ? -5.644 6.234 3.418 1.00 98.81 130 ALA A CA 1
ATOM 986 C C . ALA A 1 130 ? -6.656 7.237 3.994 1.00 98.81 130 ALA A C 1
ATOM 988 O O . ALA A 1 130 ? -7.319 6.919 4.975 1.00 98.81 130 ALA A O 1
ATOM 989 N N . GLU A 1 131 ? -6.877 8.388 3.353 1.00 98.81 131 GLU A N 1
ATOM 990 C CA . GLU A 1 131 ? -7.903 9.366 3.749 1.00 98.81 131 GLU A CA 1
ATOM 991 C C . GLU A 1 131 ? -9.310 8.762 3.787 1.00 98.81 131 GLU A C 1
ATOM 993 O O . GLU A 1 131 ? -10.092 9.028 4.704 1.00 98.81 131 GLU A O 1
ATOM 998 N N . SER A 1 132 ? -9.641 7.917 2.810 1.00 98.75 132 SER A N 1
ATOM 999 C CA . SER A 1 132 ? -10.920 7.206 2.781 1.00 98.75 132 SER A CA 1
ATOM 1000 C C . SER A 1 132 ? -11.073 6.264 3.974 1.00 98.75 132 SER A C 1
ATOM 1002 O O . SER A 1 132 ? -12.125 6.241 4.608 1.00 98.75 132 SER A O 1
ATOM 1004 N N . LEU A 1 133 ? -10.015 5.541 4.337 1.00 98.75 133 LEU A N 1
ATOM 1005 C CA . LEU A 1 133 ? -10.008 4.667 5.510 1.00 98.75 133 LEU A CA 1
ATOM 1006 C C . LEU A 1 133 ? -10.000 5.46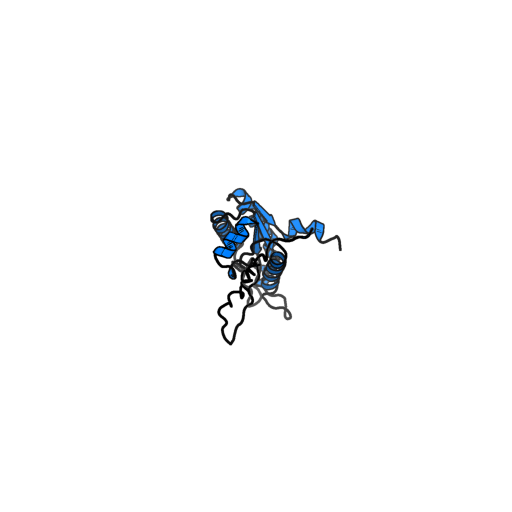0 6.829 1.00 98.75 133 LEU A C 1
ATOM 1008 O O . LEU A 1 133 ? -10.672 5.056 7.780 1.00 98.75 133 LEU A O 1
ATOM 1012 N N . ILE A 1 134 ? -9.350 6.628 6.867 1.00 98.81 134 ILE A N 1
ATOM 1013 C CA . ILE A 1 134 ? -9.401 7.574 7.994 1.00 98.81 134 ILE A CA 1
ATOM 1014 C C . ILE A 1 134 ? -10.834 8.022 8.259 1.00 98.81 134 ILE A C 1
ATOM 1016 O O . ILE A 1 134 ? -11.275 8.004 9.410 1.00 98.81 134 ILE A O 1
ATOM 1020 N N . ARG A 1 135 ? -11.610 8.331 7.210 1.00 98.56 135 ARG A N 1
ATOM 1021 C CA . ARG A 1 135 ? -13.042 8.659 7.344 1.00 98.56 135 ARG A CA 1
ATOM 1022 C C . ARG A 1 135 ? -13.864 7.532 7.981 1.00 98.56 135 ARG A C 1
ATOM 1024 O O . ARG A 1 135 ? -14.908 7.808 8.566 1.00 98.56 135 ARG A O 1
ATOM 1031 N N . HIS A 1 136 ? -13.407 6.284 7.893 1.00 98.38 136 HIS A N 1
ATOM 1032 C CA . HIS A 1 136 ? -14.055 5.119 8.502 1.00 98.38 136 HIS A CA 1
ATOM 1033 C C . HIS A 1 136 ? -13.511 4.751 9.891 1.00 98.38 136 HIS A C 1
ATOM 1035 O O . HIS A 1 136 ? -14.063 3.859 10.529 1.00 98.38 136 HIS A O 1
ATOM 1041 N N . GLY A 1 137 ? -12.485 5.452 10.383 1.00 98.50 137 GLY A N 1
ATOM 1042 C CA . GLY A 1 137 ? -11.940 5.278 11.730 1.00 98.50 137 GLY A CA 1
ATOM 1043 C C . GLY A 1 137 ? -10.587 4.571 11.806 1.00 98.50 137 GLY A C 1
ATOM 1044 O O . GLY A 1 137 ? -10.060 4.448 12.908 1.00 98.50 137 GLY A O 1
ATOM 1045 N N . PHE A 1 138 ? -9.996 4.158 10.680 1.00 98.81 138 PHE A N 1
ATOM 1046 C CA . PHE A 1 138 ? -8.632 3.621 10.647 1.00 98.81 138 PHE A CA 1
ATOM 1047 C C . PHE A 1 138 ? -7.602 4.746 10.761 1.00 98.81 138 PHE A C 1
ATOM 1049 O O . PHE A 1 138 ? -7.703 5.746 10.059 1.00 98.81 138 PHE A O 1
ATOM 1056 N N . LYS A 1 139 ? -6.594 4.605 11.622 1.00 98.44 139 LYS A N 1
ATOM 1057 C CA . LYS A 1 139 ? -5.648 5.704 11.903 1.00 98.44 139 LYS A CA 1
ATOM 1058 C C . LYS A 1 139 ? -4.191 5.315 11.763 1.00 98.44 139 LYS A C 1
ATOM 1060 O O . LYS A 1 139 ? -3.348 6.202 11.696 1.00 98.44 139 LYS A O 1
ATOM 1065 N N . ARG A 1 140 ? -3.871 4.022 11.743 1.00 98.75 140 ARG A N 1
ATOM 1066 C CA . ARG A 1 140 ? -2.489 3.533 11.755 1.00 98.75 140 ARG A CA 1
ATOM 1067 C C . ARG A 1 140 ? -2.205 2.746 10.482 1.00 98.75 140 ARG A C 1
ATOM 1069 O O . ARG A 1 140 ? -2.812 1.710 10.248 1.00 98.75 140 ARG A O 1
ATOM 1076 N N . PHE A 1 141 ? -1.273 3.222 9.669 1.00 98.88 141 PHE A N 1
ATOM 1077 C CA . PHE A 1 141 ? -0.992 2.694 8.339 1.00 98.88 141 PHE A CA 1
ATOM 1078 C C . PHE A 1 141 ? 0.405 2.072 8.276 1.00 98.88 141 PHE A C 1
ATOM 1080 O O . PHE A 1 141 ? 1.424 2.714 8.520 1.00 98.88 141 PHE A O 1
ATOM 1087 N N . LEU A 1 142 ? 0.454 0.795 7.927 1.00 98.56 142 LEU A N 1
ATOM 1088 C CA . LEU A 1 142 ? 1.665 0.037 7.662 1.00 98.56 142 LEU A CA 1
ATOM 1089 C C . LEU A 1 142 ? 1.843 -0.043 6.145 1.00 98.56 142 LEU A C 1
ATOM 1091 O O . LEU A 1 142 ? 1.186 -0.839 5.471 1.00 98.56 142 LEU A O 1
ATOM 1095 N N . ILE A 1 143 ? 2.719 0.787 5.587 1.00 98.62 143 ILE A N 1
ATOM 1096 C CA . ILE A 1 143 ? 2.992 0.762 4.151 1.00 98.62 143 ILE A CA 1
ATOM 1097 C C . ILE A 1 143 ? 3.953 -0.389 3.868 1.00 98.62 143 ILE A C 1
ATOM 1099 O O . ILE A 1 143 ? 5.100 -0.384 4.321 1.00 98.62 143 ILE A O 1
ATOM 1103 N N . LEU A 1 144 ? 3.472 -1.401 3.148 1.00 98.12 144 LEU A N 1
ATOM 1104 C CA . LEU A 1 144 ? 4.232 -2.605 2.836 1.00 98.12 144 LEU A CA 1
ATOM 1105 C C . LEU A 1 144 ? 4.775 -2.525 1.414 1.00 98.12 144 LEU A C 1
ATOM 1107 O O . LEU A 1 144 ? 4.087 -2.878 0.458 1.00 98.12 144 LEU A O 1
ATOM 1111 N N . ASN A 1 145 ? 6.029 -2.106 1.283 1.00 97.69 145 ASN A N 1
ATOM 1112 C CA . ASN A 1 145 ? 6.720 -2.140 0.002 1.00 97.69 145 ASN A CA 1
ATOM 1113 C C . ASN A 1 145 ? 7.213 -3.564 -0.327 1.00 97.69 145 ASN A C 1
ATOM 1115 O O . ASN A 1 145 ? 7.837 -4.223 0.514 1.00 97.69 145 ASN A O 1
ATOM 1119 N N . SER A 1 146 ? 6.946 -4.046 -1.540 1.00 96.44 146 SER A N 1
ATOM 1120 C CA . SER A 1 146 ? 7.491 -5.308 -2.067 1.00 96.44 146 SER A CA 1
ATOM 1121 C C . SER A 1 146 ? 8.478 -5.135 -3.222 1.00 96.44 146 SER A C 1
ATOM 1123 O O . SER A 1 146 ? 8.979 -6.138 -3.708 1.00 96.44 146 SER A O 1
ATOM 1125 N N . HIS A 1 147 ? 8.797 -3.902 -3.627 1.00 96.50 147 HIS A N 1
ATOM 1126 C CA . HIS A 1 147 ? 9.648 -3.628 -4.785 1.00 96.50 147 HIS A CA 1
ATOM 1127 C C . HIS A 1 147 ? 10.721 -2.562 -4.490 1.00 96.50 147 HIS A C 1
ATOM 1129 O O . HIS A 1 147 ? 10.444 -1.491 -3.943 1.00 96.50 147 HIS A O 1
ATOM 1135 N N . GLY A 1 148 ? 11.971 -2.823 -4.879 1.00 93.25 148 GLY A N 1
ATOM 1136 C CA . GLY A 1 148 ? 13.109 -1.939 -4.597 1.00 93.25 148 GLY A CA 1
ATOM 1137 C C . GLY A 1 148 ? 12.986 -0.532 -5.202 1.00 93.25 148 GLY A C 1
ATOM 1138 O O . GLY A 1 148 ? 13.287 0.454 -4.531 1.00 93.25 148 GLY A O 1
ATOM 1139 N N . GLY A 1 149 ? 12.475 -0.399 -6.427 1.00 93.06 149 GLY A N 1
ATOM 1140 C CA . GLY A 1 149 ? 12.288 0.897 -7.096 1.00 93.06 149 GLY A CA 1
ATOM 1141 C C . GLY A 1 149 ? 11.223 1.789 -6.450 1.00 93.06 149 GLY A C 1
ATOM 1142 O O . GLY A 1 149 ? 11.211 2.999 -6.673 1.00 93.06 149 GLY A O 1
ATOM 1143 N N . ASN A 1 150 ? 10.379 1.235 -5.574 1.00 96.38 150 ASN A N 1
ATOM 1144 C CA . ASN A 1 150 ? 9.373 1.993 -4.836 1.00 96.38 150 ASN A CA 1
ATOM 1145 C C . ASN A 1 150 ? 9.890 2.603 -3.526 1.00 96.38 150 ASN A C 1
ATOM 1147 O O . ASN A 1 150 ? 9.140 3.347 -2.907 1.00 96.38 150 ASN A O 1
ATOM 1151 N N . GLN A 1 151 ? 11.132 2.353 -3.086 1.00 95.50 151 GLN A N 1
ATOM 1152 C CA . GLN A 1 151 ? 11.589 2.779 -1.749 1.00 95.50 151 GLN A CA 1
ATOM 1153 C C . GLN A 1 151 ? 11.414 4.286 -1.495 1.00 95.50 151 GLN A C 1
ATOM 1155 O O . GLN A 1 151 ? 10.819 4.674 -0.491 1.00 95.50 151 GLN A O 1
ATOM 1160 N N . ALA A 1 152 ? 11.858 5.139 -2.424 1.00 96.44 152 ALA A N 1
ATOM 1161 C CA . ALA A 1 152 ? 11.678 6.588 -2.300 1.00 96.44 152 ALA A CA 1
ATOM 1162 C C . ALA A 1 152 ? 10.190 6.981 -2.306 1.00 96.44 152 ALA A C 1
ATOM 1164 O O . ALA A 1 152 ? 9.745 7.748 -1.456 1.00 96.44 152 ALA A O 1
ATOM 1165 N N . THR A 1 153 ? 9.405 6.399 -3.218 1.00 97.31 153 THR A N 1
ATOM 1166 C CA . THR A 1 153 ? 7.950 6.604 -3.303 1.00 97.31 153 THR A CA 1
ATOM 1167 C C . THR A 1 153 ? 7.251 6.219 -1.996 1.00 97.31 153 THR A C 1
ATOM 1169 O O . THR A 1 153 ? 6.409 6.967 -1.514 1.00 97.31 153 THR A O 1
ATOM 1172 N N . THR A 1 154 ? 7.622 5.094 -1.381 1.00 98.12 154 THR A N 1
ATOM 1173 C CA . THR A 1 154 ? 7.095 4.642 -0.089 1.00 98.12 154 THR A CA 1
ATOM 1174 C C . THR A 1 154 ? 7.434 5.615 1.034 1.00 98.12 154 THR A C 1
ATOM 1176 O O . THR A 1 154 ? 6.560 5.914 1.845 1.00 98.12 154 THR A O 1
ATOM 1179 N N . THR A 1 155 ? 8.658 6.148 1.071 1.00 98.06 155 THR A N 1
ATOM 1180 C CA . THR A 1 155 ? 9.033 7.185 2.043 1.00 98.06 155 THR A CA 1
ATOM 1181 C C . THR A 1 155 ? 8.150 8.423 1.897 1.00 98.06 155 THR A C 1
ATOM 1183 O O . THR A 1 155 ? 7.612 8.893 2.895 1.00 98.06 155 THR A O 1
ATOM 1186 N N . PHE A 1 156 ? 7.922 8.903 0.670 1.00 98.38 156 PHE A N 1
ATOM 1187 C CA . PHE A 1 156 ? 7.033 10.045 0.439 1.00 98.38 156 PHE A CA 1
ATOM 1188 C C . PHE A 1 156 ? 5.574 9.746 0.791 1.00 98.38 156 PHE A C 1
ATOM 1190 O O . PHE A 1 156 ? 4.919 10.594 1.377 1.00 98.38 156 PHE A O 1
ATOM 1197 N N . ILE A 1 157 ? 5.058 8.546 0.506 1.00 98.62 157 ILE A N 1
ATOM 1198 C CA . ILE A 1 157 ? 3.709 8.142 0.943 1.00 98.62 157 ILE A CA 1
ATOM 1199 C C . ILE A 1 157 ? 3.577 8.260 2.462 1.00 98.62 157 ILE A C 1
ATOM 1201 O O . ILE A 1 157 ? 2.613 8.841 2.956 1.00 98.62 157 ILE A O 1
ATOM 1205 N N . VAL A 1 158 ? 4.535 7.691 3.199 1.00 98.81 158 VAL A N 1
ATOM 1206 C CA . VAL A 1 158 ? 4.538 7.721 4.666 1.00 98.81 158 VAL A CA 1
ATOM 1207 C C . VAL A 1 158 ? 4.564 9.161 5.169 1.00 98.81 158 VAL A C 1
ATOM 1209 O O . VAL A 1 158 ? 3.768 9.521 6.033 1.00 98.81 158 VAL A O 1
ATOM 1212 N N . ASP A 1 159 ? 5.446 9.982 4.605 1.00 98.56 159 ASP A N 1
ATOM 1213 C CA . ASP A 1 159 ? 5.589 11.386 4.973 1.00 98.56 159 ASP A CA 1
ATOM 1214 C C . ASP A 1 159 ? 4.305 12.185 4.712 1.00 98.56 159 ASP A C 1
ATOM 1216 O O . ASP A 1 159 ? 3.819 12.878 5.605 1.00 98.56 159 ASP A O 1
ATOM 1220 N N . ARG A 1 160 ? 3.699 12.007 3.533 1.00 98.75 160 ARG A N 1
ATOM 1221 C CA . ARG A 1 160 ? 2.442 12.659 3.159 1.00 98.75 160 ARG A CA 1
ATOM 1222 C C . ARG A 1 160 ? 1.290 12.248 4.065 1.00 98.75 160 ARG A C 1
ATOM 1224 O O . ARG A 1 160 ? 0.579 13.119 4.542 1.00 98.75 160 ARG A O 1
ATOM 1231 N N . ILE A 1 161 ? 1.121 10.960 4.380 1.00 98.81 161 ILE A N 1
ATOM 1232 C CA . ILE A 1 161 ? 0.069 10.539 5.323 1.00 98.81 161 ILE A CA 1
ATOM 1233 C C . ILE A 1 161 ? 0.277 11.210 6.689 1.00 98.81 161 ILE A C 1
ATOM 1235 O O . ILE A 1 161 ? -0.684 11.729 7.251 1.00 98.81 161 ILE A O 1
ATOM 1239 N N . ASN A 1 162 ? 1.515 11.248 7.191 1.00 98.69 162 ASN A N 1
ATOM 1240 C CA . ASN A 1 162 ? 1.839 11.830 8.496 1.00 98.69 162 ASN A CA 1
ATOM 1241 C C . ASN A 1 162 ? 1.669 13.359 8.565 1.00 98.69 162 ASN A C 1
ATOM 1243 O O . ASN A 1 162 ? 1.391 13.878 9.643 1.00 98.69 162 ASN A O 1
ATOM 1247 N N . HIS A 1 163 ? 1.855 14.080 7.455 1.00 98.50 163 HIS A N 1
ATOM 1248 C CA . HIS A 1 163 ? 1.811 15.549 7.430 1.00 98.50 163 HIS A CA 1
ATOM 1249 C C . HIS A 1 163 ? 0.510 16.130 6.865 1.00 98.50 163 HIS A C 1
ATOM 1251 O O . HIS A 1 163 ? 0.095 17.212 7.278 1.00 98.50 163 HIS A O 1
ATOM 1257 N N . GLU A 1 164 ? -0.125 15.445 5.916 1.00 98.50 164 GLU A N 1
ATOM 1258 C CA . GLU A 1 164 ? -1.304 15.940 5.192 1.00 98.50 164 GLU A CA 1
ATOM 1259 C C . GLU A 1 164 ? -2.617 15.404 5.783 1.00 98.50 164 GLU A C 1
ATOM 1261 O O . GLU A 1 164 ? -3.684 15.945 5.499 1.00 98.50 164 GLU A O 1
ATOM 1266 N N . THR A 1 165 ? -2.565 14.360 6.619 1.00 98.50 165 THR A N 1
ATOM 1267 C CA . THR A 1 165 ? -3.761 13.682 7.140 1.00 98.50 165 THR A CA 1
ATOM 1268 C C . THR A 1 165 ? -3.736 13.535 8.665 1.00 98.50 165 THR A C 1
ATOM 1270 O O . THR A 1 165 ? -2.758 13.855 9.330 1.00 98.50 165 THR A O 1
ATOM 1273 N N . ALA A 1 166 ? -4.829 13.022 9.240 1.00 97.62 166 ALA A N 1
ATOM 1274 C CA . ALA A 1 166 ? -4.906 12.681 10.664 1.00 97.62 166 ALA A CA 1
ATOM 1275 C C . ALA A 1 166 ? -4.372 11.267 10.996 1.00 97.62 166 ALA A C 1
ATOM 1277 O O . ALA A 1 166 ? -4.509 10.811 12.134 1.00 97.62 166 ALA A O 1
ATOM 1278 N N . GLY A 1 167 ? -3.847 10.541 10.003 1.00 98.44 167 GLY A N 1
ATOM 1279 C CA . GLY A 1 167 ? -3.297 9.198 10.164 1.00 98.44 167 GLY A CA 1
ATOM 1280 C C . GLY A 1 167 ? -1.826 9.199 10.580 1.00 98.44 167 GLY A C 1
ATOM 1281 O O . GLY A 1 167 ? -1.115 10.185 10.428 1.00 98.44 167 GLY A O 1
ATOM 1282 N N . ILE A 1 168 ? -1.363 8.055 11.079 1.00 98.62 168 ILE A N 1
ATOM 1283 C CA . ILE A 1 168 ? 0.042 7.775 11.378 1.00 98.62 168 ILE A CA 1
ATOM 1284 C C . ILE A 1 168 ? 0.487 6.628 10.480 1.00 98.62 168 ILE A C 1
ATOM 1286 O O . ILE A 1 168 ? -0.045 5.523 10.585 1.00 98.62 168 ILE A O 1
ATOM 1290 N N . ALA A 1 169 ? 1.468 6.867 9.621 1.00 98.69 169 ALA A N 1
ATOM 1291 C CA . ALA A 1 169 ? 2.040 5.885 8.720 1.00 98.69 169 ALA A CA 1
ATOM 1292 C C . ALA A 1 169 ? 3.491 5.545 9.071 1.00 98.69 169 ALA A C 1
ATOM 1294 O O . ALA A 1 169 ? 4.272 6.400 9.491 1.00 98.69 169 ALA A O 1
ATOM 1295 N N . VAL A 1 170 ? 3.867 4.289 8.828 1.00 98.38 170 VAL A N 1
ATOM 1296 C CA . VAL A 1 170 ? 5.257 3.813 8.852 1.00 98.38 170 VAL A CA 1
ATOM 1297 C C . VAL A 1 170 ? 5.524 2.882 7.671 1.00 98.38 170 VAL A C 1
ATOM 1299 O O . VAL A 1 170 ? 4.626 2.182 7.200 1.00 98.38 170 VAL A O 1
ATOM 1302 N N . ASN A 1 171 ? 6.775 2.829 7.210 1.00 97.56 171 ASN A N 1
ATOM 1303 C CA . ASN A 1 171 ? 7.219 1.796 6.274 1.00 97.56 171 ASN A CA 1
ATOM 1304 C C . ASN A 1 171 ? 7.454 0.493 7.047 1.00 97.56 171 ASN A C 1
ATOM 1306 O O . ASN A 1 171 ? 8.397 0.407 7.836 1.00 97.56 171 ASN A O 1
ATOM 1310 N N . LEU A 1 172 ? 6.619 -0.521 6.801 1.00 95.88 172 LEU A N 1
ATOM 1311 C CA . LEU A 1 172 ? 6.647 -1.792 7.526 1.00 95.88 172 LEU A CA 1
ATOM 1312 C C . LEU A 1 172 ? 7.995 -2.518 7.389 1.00 95.88 172 LEU A C 1
ATOM 1314 O O . LEU A 1 172 ? 8.476 -3.095 8.359 1.00 95.88 172 LEU A O 1
ATOM 1318 N N . GLY A 1 173 ? 8.640 -2.454 6.220 1.00 90.88 173 GLY A N 1
ATOM 1319 C CA . GLY A 1 173 ? 9.955 -3.072 6.027 1.00 90.88 173 GLY A CA 1
ATOM 1320 C C . GLY A 1 173 ? 11.015 -2.466 6.949 1.00 90.88 173 GLY A C 1
ATOM 1321 O O . GLY A 1 173 ? 11.770 -3.191 7.591 1.00 90.88 173 GLY A O 1
ATOM 1322 N N . SER A 1 174 ? 11.019 -1.138 7.082 1.00 88.69 174 SER A N 1
ATOM 1323 C CA . SER A 1 174 ? 11.983 -0.417 7.918 1.00 88.69 174 SER A CA 1
ATOM 1324 C C . SER A 1 174 ? 11.786 -0.680 9.412 1.00 88.69 174 SER A C 1
ATOM 1326 O O . SER A 1 174 ? 12.769 -0.875 10.121 1.00 88.69 174 SER A O 1
ATOM 1328 N N . VAL A 1 175 ? 10.540 -0.725 9.903 1.00 90.94 175 VAL A N 1
ATOM 1329 C CA . VAL A 1 175 ? 10.281 -1.039 11.324 1.00 90.94 175 VAL A CA 1
ATOM 1330 C C . VAL A 1 175 ? 10.504 -2.513 11.661 1.00 90.94 175 VAL A C 1
ATOM 1332 O O . VAL A 1 175 ? 10.821 -2.828 12.805 1.00 90.94 175 VAL A O 1
ATOM 1335 N N . ALA A 1 176 ? 10.365 -3.416 10.688 1.00 89.00 176 ALA A N 1
ATOM 1336 C CA . ALA A 1 176 ? 10.593 -4.843 10.893 1.00 89.00 176 ALA A CA 1
ATOM 1337 C C . ALA A 1 176 ? 12.079 -5.239 10.837 1.00 89.00 176 ALA A C 1
ATOM 1339 O O . ALA A 1 176 ? 12.439 -6.266 11.410 1.00 89.00 176 ALA A O 1
ATOM 1340 N N . ALA A 1 177 ? 12.936 -4.443 10.185 1.00 87.19 177 ALA A N 1
ATOM 1341 C CA . ALA A 1 177 ? 14.344 -4.777 9.950 1.00 87.19 177 ALA A CA 1
ATOM 1342 C C . ALA A 1 177 ? 15.112 -5.245 11.210 1.00 87.19 177 ALA A C 1
ATOM 1344 O O . ALA A 1 177 ? 15.741 -6.300 11.145 1.00 87.19 177 ALA A O 1
ATOM 1345 N N . PRO A 1 178 ? 14.995 -4.599 12.394 1.00 88.00 178 PRO A N 1
ATOM 1346 C CA . PRO A 1 178 ? 15.705 -5.048 13.601 1.00 88.00 178 PRO A CA 1
ATOM 1347 C C . PRO A 1 178 ? 15.320 -6.450 14.103 1.00 88.00 178 PRO A C 1
ATOM 1349 O O . PRO A 1 178 ? 16.013 -7.017 14.950 1.00 88.00 178 PRO A O 1
ATOM 1352 N N . PHE A 1 179 ? 14.195 -6.994 13.633 1.00 85.31 179 PHE A N 1
ATOM 1353 C CA . PHE A 1 179 ? 13.679 -8.307 14.020 1.00 85.31 179 PHE A CA 1
ATOM 1354 C C . PHE A 1 179 ? 14.002 -9.404 12.997 1.00 85.31 179 PHE A C 1
ATOM 1356 O O . PHE A 1 179 ? 13.776 -10.573 13.296 1.00 85.31 179 PHE A O 1
ATOM 1363 N N . GLN A 1 180 ? 14.513 -9.050 11.814 1.00 74.50 180 GLN A N 1
ATOM 1364 C CA . GLN A 1 180 ? 14.829 -10.003 10.744 1.00 74.50 180 GLN A CA 1
ATOM 1365 C C . GLN A 1 180 ? 16.225 -10.619 10.904 1.00 74.50 180 GLN A C 1
ATOM 1367 O O . GLN A 1 180 ? 16.393 -11.801 10.636 1.00 74.50 180 GLN A O 1
ATOM 1372 N N . ASP A 1 181 ? 17.189 -9.875 11.450 1.00 61.69 181 ASP A N 1
ATOM 1373 C CA . ASP A 1 181 ? 18.588 -10.318 11.602 1.00 61.69 181 ASP A CA 1
ATOM 1374 C C . ASP A 1 181 ? 18.846 -11.196 12.846 1.00 61.69 181 ASP A C 1
ATOM 1376 O O . ASP A 1 181 ? 19.986 -11.377 13.272 1.00 61.69 181 ASP A O 1
ATOM 1380 N N . ARG A 1 182 ? 17.790 -11.709 13.491 1.00 53.03 182 ARG A N 1
ATOM 1381 C CA . ARG A 1 182 ? 17.882 -12.480 14.747 1.00 53.03 182 ARG A CA 1
ATOM 1382 C C . ARG A 1 182 ? 17.594 -13.980 14.596 1.00 53.03 182 ARG A C 1
ATOM 1384 O O . ARG A 1 182 ? 17.414 -14.647 15.615 1.00 53.03 182 ARG A O 1
ATOM 1391 N N . SER A 1 183 ? 17.529 -14.494 13.368 1.00 47.69 183 SER A N 1
ATOM 1392 C CA . SER A 1 183 ? 17.347 -15.923 13.059 1.00 47.69 183 SER A CA 1
ATOM 1393 C C . SER A 1 183 ? 18.657 -16.615 12.715 1.00 47.69 183 SER A C 1
ATOM 1395 O O . SER A 1 183 ? 19.357 -16.071 11.832 1.00 47.69 183 SER A O 1
#